Protein AF-A0A359HI24-F1 (afdb_monomer)

Mean predicted aligned error: 18.84 Å

Radius of gyration: 30.51 Å; Cα contacts (8 Å, |Δi|>4): 245; chains: 1; bounding box: 62×34×94 Å

pLDDT: mean 75.09, std 19.1, range [32.0, 97.31]

Solvent-accessible surface area (backbone atoms only — not comparable to full-atom values): 13185 Å² total; per-residue (Å²): 90,88,77,56,40,77,76,45,78,47,56,63,96,86,55,54,66,47,85,46,100,85,54,70,45,73,56,83,79,86,84,68,98,66,88,85,64,77,46,72,49,62,48,66,75,67,54,95,45,30,40,81,45,52,42,70,31,89,50,73,32,70,66,45,81,46,76,43,48,50,44,48,40,46,80,46,44,96,68,45,41,82,70,51,75,47,77,57,97,89,43,54,25,33,35,27,43,28,62,70,46,43,57,73,38,69,53,52,35,44,38,33,50,51,74,46,80,76,66,64,81,50,100,65,86,66,54,59,77,82,58,30,57,56,53,49,51,52,54,50,50,51,50,50,52,48,50,49,53,51,50,55,57,55,68,57,75,78,62,95,74,88,78,96,78,80,97,63,87,78,73,81,46,58,65,59,42,50,52,52,49,52,56,51,52,52,37,44,74,73,62,79,44,56,71,72,61,49,56,54,53,54,51,55,45,50,54,50,35,50,49,51,60,62,68,74,112

Sequence (217 aa):
PAGATNLQRDTGMDFQDFDLPNGFGIQAVYPSPDSYQVMYSFDLPYEKNKVDFDLPIAMDTTAAIVMAPANGVKIKSDQLVDAGMQDIEGISYSIYNGSSLKTGDLLTMAISGQPKASTVTGEGGGLDTSTSLVIGLVFFGVALIGAGLYLWRRNRTDDDELDDEEDTPEADTPEDLMDAIIALDDLYQSGDIPADAYEKRRAELKERLQKVMGAGG

Nearest PDB structures (foldseek):
  6qe7-assembly2_B  TM=4.345E-01  e=2.654E+00  Acetivibrio thermocellus
  6qe7-assembly1_A  TM=4.247E-01  e=5.575E+00  Acetivibrio thermocellus
  2ce6-assembly1_A  TM=1.987E-01  e=5.069E-01  Helix pomatia
  2cgy-assembly1_A  TM=2.036E-01  e=8.474E-01  Helix pomatia
  4q56-assembly1_A  TM=1.727E-01  e=1.264E+00  Cornu aspersum

Secondary structure (DSSP, 8-state):
-TT-EEEEEE--TT-EEEEETTEEEEE--S--SSPP--EEEEE---BTTEEEEEEE--S-EEEEEEEEETTTEEEE-SS-EEEEEEEETTEEEEEEEEEEEPTT-EEEEEEEE-PPP-----SS----HHHHHHHHHHHHHHHHHHHHHHHHHHHTSS-----------PPPPHHHHHHHHHHHHHHHHTTSS-HHHHHHHHHHHHHHHHHHHHHT-

Structure (mmCIF, N/CA/C/O backbone):
data_AF-A0A359HI24-F1
#
_entry.id   AF-A0A359HI24-F1
#
loop_
_atom_site.group_PDB
_atom_site.id
_atom_site.type_symbol
_atom_site.label_atom_id
_atom_site.label_alt_id
_atom_site.label_comp_id
_atom_site.label_asym_id
_atom_site.label_entity_id
_atom_site.label_seq_id
_atom_site.pdbx_PDB_ins_code
_atom_site.Cartn_x
_atom_site.Cartn_y
_atom_site.Cartn_z
_atom_site.occupancy
_atom_site.B_iso_or_equiv
_atom_site.auth_seq_id
_atom_site.auth_comp_id
_atom_site.auth_asym_id
_atom_site.auth_atom_id
_atom_site.pdbx_PDB_model_num
ATOM 1 N N . PRO A 1 1 ? -7.814 -10.030 5.866 1.00 84.38 1 PRO A N 1
ATOM 2 C CA . PRO A 1 1 ? -8.507 -9.920 4.556 1.00 84.38 1 PRO A CA 1
ATOM 3 C C . PRO A 1 1 ? -8.696 -11.304 3.926 1.00 84.38 1 PRO A C 1
ATOM 5 O O . PRO A 1 1 ? -7.881 -12.190 4.178 1.00 84.38 1 PRO A O 1
ATOM 8 N N . ALA A 1 2 ? -9.761 -11.510 3.150 1.00 85.62 2 ALA A N 1
ATOM 9 C CA . ALA A 1 2 ? -10.017 -12.801 2.513 1.00 85.62 2 ALA A CA 1
ATOM 10 C C . ALA A 1 2 ? -8.957 -13.119 1.442 1.00 85.62 2 ALA A C 1
ATOM 12 O O . ALA A 1 2 ? -8.575 -12.250 0.665 1.00 85.62 2 ALA A O 1
ATOM 13 N N . GLY A 1 3 ? -8.478 -14.367 1.411 1.00 86.94 3 GLY A N 1
ATOM 14 C CA . GLY A 1 3 ? -7.523 -14.842 0.403 1.00 86.94 3 GLY A CA 1
ATOM 15 C C . GLY A 1 3 ? -6.082 -14.343 0.556 1.00 86.94 3 GLY A C 1
ATOM 16 O O . GLY A 1 3 ? -5.262 -14.666 -0.294 1.00 86.94 3 GLY A O 1
ATOM 17 N N . ALA A 1 4 ? -5.761 -13.586 1.611 1.00 90.25 4 ALA A N 1
ATOM 18 C CA . ALA A 1 4 ? -4.403 -13.102 1.847 1.00 90.25 4 ALA A CA 1
ATOM 19 C C . ALA A 1 4 ? -3.418 -14.254 2.121 1.00 90.25 4 ALA A C 1
ATOM 21 O O . ALA A 1 4 ? -3.734 -15.188 2.861 1.00 90.25 4 ALA A O 1
ATOM 22 N N . THR A 1 5 ? -2.214 -14.161 1.560 1.00 90.88 5 THR A N 1
ATOM 23 C CA . THR A 1 5 ? -1.128 -15.142 1.726 1.00 90.88 5 THR A CA 1
ATOM 24 C C . THR A 1 5 ? 0.182 -14.458 2.111 1.00 90.88 5 THR A C 1
ATOM 26 O O . THR A 1 5 ? 0.270 -13.235 2.089 1.00 90.88 5 THR A O 1
ATOM 29 N N . ASN A 1 6 ? 1.216 -15.236 2.449 1.00 90.75 6 ASN A N 1
ATOM 30 C CA . ASN A 1 6 ? 2.571 -14.729 2.717 1.00 90.75 6 ASN A CA 1
ATOM 31 C C . ASN A 1 6 ? 2.629 -13.626 3.787 1.00 90.75 6 ASN A C 1
ATOM 33 O O . ASN A 1 6 ? 3.342 -12.640 3.625 1.00 90.75 6 ASN A O 1
ATOM 37 N N . LEU A 1 7 ? 1.877 -13.793 4.881 1.00 89.94 7 LEU A N 1
ATOM 38 C CA . LEU A 1 7 ? 1.914 -12.858 6.002 1.00 89.94 7 LEU A CA 1
ATOM 39 C C . LEU A 1 7 ? 3.329 -12.797 6.595 1.00 89.94 7 LEU A C 1
ATOM 41 O O . LEU A 1 7 ? 3.838 -13.795 7.108 1.00 89.94 7 LEU A O 1
ATOM 45 N N . GLN A 1 8 ? 3.931 -11.615 6.556 1.00 89.50 8 GLN A N 1
ATOM 46 C CA . GLN A 1 8 ? 5.163 -11.276 7.257 1.00 89.50 8 GLN A CA 1
ATOM 47 C C . GLN A 1 8 ? 4.846 -10.214 8.302 1.00 89.50 8 GLN A C 1
ATOM 49 O O . GLN A 1 8 ? 3.964 -9.377 8.107 1.00 89.50 8 GLN A O 1
ATOM 54 N N . ARG A 1 9 ? 5.563 -10.252 9.419 1.00 87.31 9 ARG A N 1
ATOM 55 C CA . ARG A 1 9 ? 5.353 -9.362 10.557 1.00 87.31 9 ARG A CA 1
ATOM 56 C C . ARG A 1 9 ? 6.690 -8.944 11.140 1.00 87.31 9 ARG A C 1
ATOM 58 O O . ARG A 1 9 ? 7.609 -9.755 11.227 1.00 87.31 9 ARG A O 1
ATOM 65 N N . ASP A 1 10 ? 6.749 -7.693 11.550 1.00 86.31 10 ASP A N 1
ATOM 66 C CA . ASP A 1 10 ? 7.805 -7.114 12.360 1.00 86.31 10 ASP A CA 1
ATOM 67 C C . ASP A 1 10 ? 7.125 -6.332 13.485 1.00 86.31 10 ASP A C 1
ATOM 69 O O . ASP A 1 10 ? 6.536 -5.264 13.285 1.00 86.31 10 ASP A O 1
ATOM 73 N N . THR A 1 11 ? 7.111 -6.938 14.667 1.00 72.50 11 THR A N 1
ATOM 74 C CA . THR A 1 11 ? 6.439 -6.407 15.853 1.00 72.50 11 THR A CA 1
ATOM 75 C C . THR A 1 11 ? 7.380 -5.595 16.739 1.00 72.50 11 THR A C 1
ATOM 77 O O . THR A 1 11 ? 6.975 -5.210 17.827 1.00 72.50 11 THR A O 1
ATOM 80 N N . GLY A 1 12 ? 8.619 -5.307 16.324 1.00 69.44 12 GLY A N 1
ATOM 81 C CA . GLY A 1 12 ? 9.616 -4.712 17.218 1.00 69.44 12 GLY A CA 1
ATOM 82 C C . GLY A 1 12 ? 10.004 -5.642 18.381 1.00 69.44 12 GLY A C 1
ATOM 83 O O . GLY A 1 12 ? 9.496 -6.754 18.524 1.00 69.44 12 GLY A O 1
ATOM 84 N N . MET A 1 13 ? 10.955 -5.210 19.214 1.00 61.06 13 MET A N 1
ATOM 85 C CA . MET A 1 13 ? 11.659 -6.105 20.152 1.00 61.06 13 MET A CA 1
ATOM 86 C C . MET A 1 13 ? 10.881 -6.478 21.429 1.00 61.06 13 MET A C 1
ATOM 88 O O . MET A 1 13 ? 11.262 -7.439 22.092 1.00 61.06 13 MET A O 1
ATOM 92 N N . ASP A 1 14 ? 9.797 -5.771 21.764 1.00 68.19 14 ASP A N 1
ATOM 93 C CA . ASP A 1 14 ? 9.166 -5.860 23.094 1.00 68.19 14 ASP A CA 1
ATOM 94 C C . ASP A 1 14 ? 7.789 -6.543 23.115 1.00 68.19 14 ASP A C 1
ATOM 96 O O . ASP A 1 14 ? 7.139 -6.611 24.162 1.00 68.19 14 ASP A O 1
ATOM 100 N N . PHE A 1 15 ? 7.325 -7.068 21.980 1.00 72.50 15 PHE A N 1
ATOM 101 C CA . PHE A 1 15 ? 6.016 -7.705 21.894 1.00 72.50 15 PHE A CA 1
ATOM 102 C C . PHE A 1 15 ? 6.099 -9.218 21.826 1.00 72.50 15 PHE A C 1
ATOM 104 O O . PHE A 1 15 ? 6.809 -9.789 21.004 1.00 72.50 15 PHE A O 1
ATOM 111 N N . GLN A 1 16 ? 5.286 -9.865 22.659 1.00 79.31 16 GLN A N 1
ATOM 112 C CA . GLN A 1 16 ? 4.946 -11.260 22.455 1.00 79.31 16 GLN A CA 1
ATOM 113 C C . GLN A 1 16 ? 3.757 -11.329 21.500 1.00 79.31 16 GLN A C 1
ATOM 115 O O . GLN A 1 16 ? 2.674 -10.819 21.798 1.00 79.31 16 GLN A O 1
ATOM 120 N N . ASP A 1 17 ? 3.958 -11.952 20.351 1.00 85.62 17 ASP A N 1
ATOM 121 C CA . ASP A 1 17 ? 2.926 -12.187 19.360 1.00 85.62 17 ASP A CA 1
ATOM 122 C C . ASP A 1 17 ? 2.633 -13.686 19.213 1.00 85.62 17 ASP A C 1
ATOM 124 O O . ASP A 1 17 ? 3.362 -14.555 19.700 1.00 85.62 17 ASP A O 1
ATOM 128 N N . PHE A 1 18 ? 1.493 -14.004 18.613 1.00 88.44 18 PHE A N 1
ATOM 129 C CA . PHE A 1 18 ? 1.055 -15.381 18.423 1.00 88.44 18 PHE A CA 1
ATOM 130 C C . PHE A 1 18 ? 0.199 -15.516 17.170 1.00 88.44 18 PHE A C 1
ATOM 132 O O . PHE A 1 18 ? -0.476 -14.576 16.747 1.00 88.44 18 PHE A O 1
ATOM 139 N N . ASP A 1 19 ? 0.222 -16.703 16.573 1.00 90.19 19 ASP A N 1
ATOM 140 C CA . ASP A 1 19 ? -0.526 -16.989 15.353 1.00 90.19 19 ASP A CA 1
ATOM 141 C C . ASP A 1 19 ? -2.015 -17.200 15.641 1.00 90.19 19 ASP A C 1
ATOM 143 O O . ASP A 1 19 ? -2.404 -17.871 16.601 1.00 90.19 19 ASP A O 1
ATOM 147 N N . LEU A 1 20 ? -2.858 -16.651 14.769 1.00 89.00 20 LEU A N 1
ATOM 148 C CA . LEU A 1 20 ? -4.286 -16.940 14.699 1.00 89.00 20 LEU A CA 1
ATOM 149 C C . LEU A 1 20 ? -4.618 -17.561 13.337 1.00 89.00 20 LEU A C 1
ATOM 151 O O . LEU A 1 20 ? -3.906 -17.330 12.363 1.00 89.00 20 LEU A O 1
ATOM 155 N N . PRO A 1 21 ? -5.754 -18.274 13.210 1.00 85.31 21 PRO A N 1
ATOM 156 C CA . PRO A 1 21 ? -6.165 -18.865 11.935 1.00 85.31 21 PRO A CA 1
ATOM 157 C C . PRO A 1 21 ? -6.204 -17.885 10.752 1.00 85.31 21 PRO A C 1
ATOM 159 O O . PRO A 1 21 ? -5.961 -18.291 9.623 1.00 85.31 21 PRO A O 1
ATOM 162 N N . ASN A 1 22 ? -6.492 -16.603 11.010 1.00 83.31 22 ASN A N 1
ATOM 163 C CA . ASN A 1 22 ? -6.659 -15.569 9.985 1.00 83.31 22 ASN A CA 1
ATOM 164 C C . ASN A 1 22 ? -5.754 -14.343 10.216 1.00 83.31 22 ASN A C 1
ATOM 166 O O . ASN A 1 22 ? -6.120 -13.231 9.831 1.00 83.31 22 ASN A O 1
ATOM 170 N N . GLY A 1 23 ? -4.611 -14.513 10.888 1.00 87.31 23 GLY A N 1
ATOM 171 C CA . GLY A 1 23 ? -3.690 -13.412 11.165 1.00 87.31 23 GL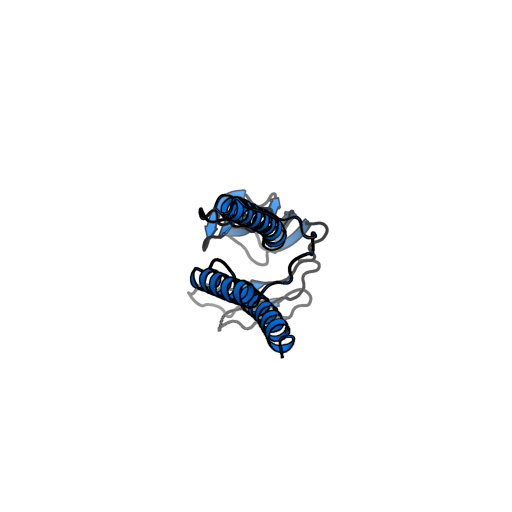Y A CA 1
ATOM 172 C C . GLY A 1 23 ? -2.799 -13.682 12.367 1.00 87.31 23 GLY A C 1
ATOM 173 O O . GLY A 1 23 ? -2.381 -14.809 12.608 1.00 87.31 23 GLY A O 1
ATOM 174 N N . PHE A 1 24 ? -2.532 -12.639 13.140 1.00 89.81 24 PHE A N 1
ATOM 175 C CA . PHE A 1 24 ? -1.721 -12.717 14.344 1.00 89.81 24 PHE A CA 1
ATOM 176 C C . PHE A 1 24 ? -2.308 -11.824 15.432 1.00 89.81 24 PHE A C 1
ATOM 178 O O . PHE A 1 24 ? -3.089 -10.908 15.164 1.00 89.81 24 PHE A O 1
ATOM 185 N N . GLY A 1 25 ? -1.978 -12.154 16.669 1.00 87.62 25 GLY A N 1
ATOM 186 C CA . GLY A 1 25 ? -2.384 -11.437 17.859 1.00 87.62 25 GLY A CA 1
ATOM 187 C C . GLY A 1 25 ? -1.145 -10.904 18.541 1.00 87.62 25 GLY A C 1
ATOM 188 O O . GLY A 1 25 ? -0.094 -11.539 18.511 1.00 87.62 25 GLY A O 1
ATOM 189 N N . ILE A 1 26 ? -1.277 -9.738 19.155 1.00 82.69 26 ILE A N 1
ATOM 190 C CA . ILE A 1 26 ? -0.209 -9.133 19.938 1.00 82.69 26 ILE A CA 1
ATOM 191 C C . ILE A 1 26 ? -0.680 -9.105 21.377 1.00 82.69 26 ILE A C 1
ATOM 193 O O . ILE A 1 26 ? -1.734 -8.543 21.691 1.00 82.69 26 ILE A O 1
ATOM 197 N N . GLN A 1 27 ? 0.093 -9.723 22.257 1.00 77.69 27 GLN A N 1
ATOM 198 C CA . GLN A 1 27 ? -0.145 -9.620 23.679 1.00 77.69 27 GLN A CA 1
ATOM 199 C C . GLN A 1 27 ? 0.377 -8.265 24.157 1.00 77.69 27 GLN A C 1
ATOM 201 O O . GLN A 1 27 ? 1.580 -8.030 24.240 1.00 77.69 27 GLN A O 1
ATOM 206 N N . ALA A 1 28 ? -0.544 -7.358 24.471 1.00 67.31 28 ALA A N 1
ATOM 207 C CA . ALA A 1 28 ? -0.190 -6.072 25.046 1.00 67.31 28 ALA A CA 1
ATOM 208 C C . ALA A 1 28 ? 0.322 -6.262 26.485 1.00 67.31 28 ALA A C 1
ATOM 210 O O . ALA A 1 28 ? -0.430 -6.682 27.369 1.00 67.31 28 ALA A O 1
ATOM 211 N N . VAL A 1 29 ? 1.587 -5.921 26.733 1.00 61.09 29 VAL A N 1
ATOM 212 C CA . VAL A 1 29 ? 2.120 -5.754 28.091 1.00 61.09 29 VAL A CA 1
ATOM 213 C C . VAL A 1 29 ? 1.990 -4.268 28.467 1.00 61.09 29 VAL A C 1
ATOM 215 O O . VAL A 1 29 ? 2.677 -3.412 27.924 1.00 61.09 29 VAL A O 1
ATOM 218 N N . TYR A 1 30 ? 1.045 -3.952 29.356 1.00 60.94 30 TYR A N 1
ATOM 219 C CA . TYR A 1 30 ? 0.764 -2.608 29.904 1.00 60.94 30 TYR A CA 1
ATOM 220 C C . TYR A 1 30 ? 1.842 -2.149 30.919 1.00 60.94 30 TYR A C 1
ATOM 222 O O . TYR A 1 30 ? 2.286 -2.998 31.694 1.00 60.94 30 TYR A O 1
ATOM 230 N N . PRO A 1 31 ? 2.112 -0.837 31.133 1.00 61.12 31 PRO A N 1
ATOM 231 C CA . PRO A 1 31 ? 2.142 0.313 30.222 1.00 61.12 31 PRO A CA 1
ATOM 232 C C . PRO A 1 31 ? 3.585 0.835 29.999 1.00 61.12 31 PRO A C 1
ATOM 234 O O . PRO A 1 31 ? 4.304 1.106 30.962 1.00 61.12 31 PRO A O 1
ATOM 237 N N . SER A 1 32 ? 3.980 1.063 28.743 1.00 58.56 32 SER A N 1
ATOM 238 C CA . SER A 1 32 ? 5.107 1.946 28.399 1.00 58.56 32 SER A CA 1
ATOM 239 C C . SER A 1 32 ? 4.573 3.345 28.058 1.00 58.56 32 SER A C 1
ATOM 241 O O . SER A 1 32 ? 3.484 3.444 27.486 1.00 58.56 32 SER A O 1
ATOM 243 N N . PRO A 1 33 ? 5.283 4.436 28.397 1.00 63.84 33 PRO A N 1
ATOM 244 C CA . PRO A 1 33 ? 4.979 5.765 27.863 1.00 63.84 33 PRO A CA 1
ATOM 245 C C . PRO A 1 33 ? 5.241 5.881 26.350 1.00 63.84 33 PRO A C 1
ATOM 247 O O . PRO A 1 33 ? 4.802 6.855 25.739 1.00 63.84 33 PRO A O 1
ATOM 250 N N . ASP A 1 34 ? 5.946 4.915 25.757 1.00 68.94 34 ASP A N 1
ATOM 251 C CA . ASP A 1 34 ? 6.368 4.957 24.362 1.00 68.94 34 ASP A CA 1
ATOM 252 C C . ASP A 1 34 ? 5.284 4.448 23.405 1.00 68.94 34 ASP A C 1
ATOM 254 O O . ASP A 1 34 ? 4.512 3.535 23.708 1.00 68.94 34 ASP A O 1
ATOM 258 N N . SER A 1 35 ? 5.236 5.044 22.212 1.00 73.25 35 SER A N 1
ATOM 259 C CA . SER A 1 35 ? 4.377 4.577 21.129 1.00 73.25 35 SER A CA 1
ATOM 260 C C . SER A 1 35 ? 4.862 3.235 20.600 1.00 73.25 35 SER A C 1
ATOM 262 O O . SER A 1 35 ? 6.045 3.057 20.319 1.00 73.25 35 SER A O 1
ATOM 264 N N . TYR A 1 36 ? 3.926 2.327 20.374 1.00 75.31 36 TYR A N 1
ATOM 265 C CA . TYR A 1 36 ? 4.208 1.024 19.801 1.00 75.31 36 TYR A CA 1
ATOM 266 C C . TYR A 1 36 ? 4.027 1.037 18.283 1.00 75.31 36 TYR A C 1
ATOM 268 O O . TYR A 1 36 ? 3.097 1.665 17.774 1.00 75.31 36 TYR A O 1
ATOM 276 N N . GLN A 1 37 ? 4.886 0.314 17.567 1.00 81.12 37 GLN A N 1
ATOM 277 C CA . GLN A 1 37 ? 4.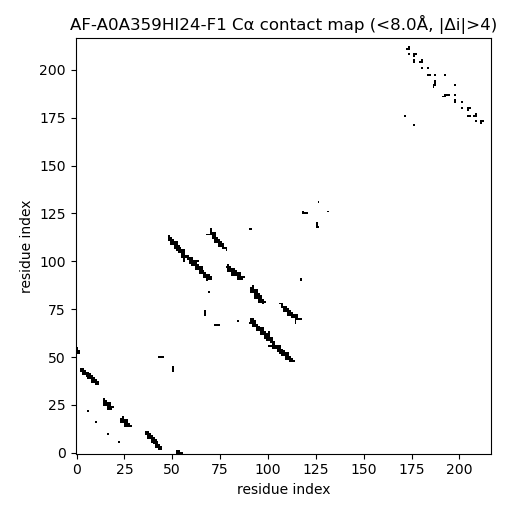806 0.154 16.119 1.00 81.12 37 GLN A CA 1
ATOM 278 C C . GLN A 1 37 ? 4.703 -1.326 15.766 1.00 81.12 37 GLN A C 1
ATOM 280 O O . GLN A 1 37 ? 5.435 -2.157 16.292 1.00 81.12 37 GLN A O 1
ATOM 285 N N . VAL A 1 38 ? 3.787 -1.633 14.854 1.00 84.44 38 VAL A N 1
ATOM 286 C CA . VAL A 1 38 ? 3.573 -2.975 14.322 1.00 84.44 38 VAL A CA 1
ATOM 287 C C . VAL A 1 38 ? 3.572 -2.855 12.814 1.00 84.44 38 VAL A C 1
ATOM 289 O O . VAL A 1 38 ? 2.761 -2.118 12.250 1.00 84.44 38 VAL A O 1
ATOM 292 N N . MET A 1 39 ? 4.469 -3.578 12.161 1.00 89.31 39 MET A N 1
ATOM 293 C CA . MET A 1 39 ? 4.539 -3.648 10.710 1.00 89.31 39 MET A CA 1
ATOM 294 C C . MET A 1 39 ? 4.182 -5.053 10.253 1.00 89.31 39 MET A C 1
ATOM 296 O O . MET A 1 39 ? 4.593 -6.046 10.846 1.00 89.31 39 MET A O 1
ATOM 300 N N . TYR A 1 40 ? 3.392 -5.142 9.191 1.00 91.06 40 TYR A N 1
ATOM 301 C CA . TYR A 1 40 ? 3.067 -6.412 8.564 1.00 91.06 40 TYR A CA 1
ATOM 302 C C . TYR A 1 40 ? 2.817 -6.217 7.073 1.00 91.06 40 TYR A C 1
ATOM 304 O O . TYR A 1 40 ? 2.411 -5.142 6.629 1.00 91.06 40 TYR A O 1
ATOM 312 N N . SER A 1 41 ? 3.065 -7.268 6.305 1.00 92.88 41 SER A N 1
ATOM 313 C CA . SER A 1 41 ? 2.832 -7.319 4.866 1.00 92.88 41 SER A CA 1
ATOM 314 C C . SER A 1 41 ? 2.234 -8.668 4.487 1.00 92.88 41 SER A C 1
ATOM 316 O O . SER A 1 41 ? 2.366 -9.650 5.214 1.00 92.88 41 SER A O 1
ATOM 318 N N . PHE A 1 42 ? 1.503 -8.703 3.382 1.00 93.44 42 PHE A N 1
ATOM 319 C CA . PHE A 1 42 ? 0.867 -9.904 2.853 1.00 93.44 42 PHE A CA 1
ATOM 320 C C . PHE A 1 42 ? 0.551 -9.685 1.376 1.00 93.44 42 PHE A C 1
ATOM 322 O O . PHE A 1 42 ? 0.397 -8.548 0.924 1.00 93.44 42 PHE A O 1
ATOM 329 N N . ASP A 1 43 ? 0.390 -10.783 0.651 1.00 92.25 43 ASP A N 1
ATOM 330 C CA . ASP A 1 43 ? -0.036 -10.774 -0.741 1.00 92.25 43 ASP A CA 1
ATOM 331 C C . ASP A 1 43 ? -1.548 -10.963 -0.830 1.00 92.25 43 ASP A C 1
ATOM 333 O O . ASP A 1 43 ? -2.141 -11.736 -0.073 1.00 92.25 43 ASP A O 1
ATOM 337 N N . LEU A 1 44 ? -2.177 -10.271 -1.779 1.00 91.06 44 LEU A N 1
ATOM 338 C CA . LEU A 1 44 ? -3.595 -10.422 -2.093 1.00 91.06 44 LEU A CA 1
ATOM 339 C C . LEU A 1 44 ? -3.781 -11.003 -3.498 1.00 91.06 44 LEU A C 1
ATOM 341 O O . LEU A 1 44 ? -3.037 -10.636 -4.413 1.00 91.06 44 LEU A O 1
ATOM 345 N N . PRO A 1 45 ? -4.805 -11.848 -3.710 1.00 90.31 45 PRO A N 1
ATOM 346 C CA . PRO A 1 45 ? -5.133 -12.365 -5.029 1.00 90.31 45 PRO A CA 1
ATOM 347 C C . PRO A 1 45 ? -5.692 -11.233 -5.899 1.00 90.31 45 PRO A C 1
ATOM 349 O O . PRO A 1 45 ? -6.846 -10.828 -5.771 1.00 90.31 45 PRO A O 1
ATOM 352 N N . TYR A 1 46 ? -4.846 -10.701 -6.778 1.00 89.88 46 TYR A N 1
ATOM 353 C CA . TYR A 1 46 ? -5.182 -9.571 -7.636 1.00 89.88 46 TYR A CA 1
ATOM 354 C C . TYR A 1 46 ? -5.657 -10.047 -9.014 1.00 89.88 46 TYR A C 1
ATOM 356 O O . TYR A 1 46 ? -4.867 -10.251 -9.939 1.00 89.88 46 TYR A O 1
ATOM 364 N N . GLU A 1 47 ? -6.965 -10.251 -9.160 1.00 89.31 47 GLU A N 1
ATOM 365 C CA . GLU A 1 47 ? -7.556 -10.815 -10.374 1.00 89.31 47 GLU A CA 1
ATOM 366 C C . GLU A 1 47 ? -8.078 -9.735 -11.322 1.00 89.31 47 GLU A C 1
ATOM 368 O O . GLU A 1 47 ? -8.779 -8.806 -10.928 1.00 89.31 47 GLU A O 1
ATOM 373 N N . LYS A 1 48 ? -7.790 -9.874 -12.624 1.00 89.00 48 LYS A N 1
ATOM 374 C CA . LYS A 1 48 ? -8.297 -8.957 -13.669 1.00 89.00 48 LYS A CA 1
ATOM 375 C C . LYS A 1 48 ? -8.024 -7.480 -13.346 1.00 89.00 48 LYS A C 1
ATOM 377 O O . LYS A 1 48 ? -8.832 -6.605 -13.667 1.00 89.00 48 LYS A O 1
ATOM 382 N N . ASN A 1 49 ? -6.874 -7.216 -12.731 1.00 91.00 49 ASN A N 1
ATOM 383 C CA . ASN A 1 49 ? -6.422 -5.893 -12.309 1.00 91.00 49 ASN A CA 1
ATOM 384 C C . ASN A 1 49 ? -7.331 -5.228 -11.271 1.00 91.00 49 ASN A C 1
ATOM 386 O O . ASN A 1 49 ? -7.541 -4.012 -11.339 1.00 91.00 49 ASN A O 1
ATOM 390 N N . LYS A 1 50 ? -7.931 -6.019 -10.375 1.00 94.12 50 LYS A N 1
ATOM 391 C CA . LYS A 1 50 ? -8.802 -5.545 -9.301 1.00 94.12 50 LYS A CA 1
ATOM 392 C C . LYS A 1 50 ? -8.689 -6.438 -8.070 1.00 94.12 50 LYS A C 1
ATOM 394 O O . LYS A 1 50 ? -8.439 -7.635 -8.185 1.00 94.12 50 LYS A O 1
ATOM 399 N N . VAL A 1 51 ? -8.946 -5.857 -6.906 1.00 94.75 51 VAL A N 1
ATOM 400 C CA . VAL A 1 51 ? -9.239 -6.597 -5.678 1.00 94.75 51 VAL A CA 1
ATOM 401 C C . VAL A 1 51 ? -10.158 -5.760 -4.800 1.00 94.75 51 VAL A C 1
ATOM 403 O O . VAL A 1 51 ? -9.975 -4.546 -4.684 1.00 94.75 51 VAL A O 1
ATOM 406 N N . ASP A 1 52 ? -11.140 -6.416 -4.193 1.00 94.12 52 ASP A N 1
ATOM 407 C CA . ASP A 1 52 ? -11.919 -5.837 -3.107 1.00 94.12 52 ASP A CA 1
ATOM 408 C C . ASP A 1 52 ? -11.234 -6.203 -1.791 1.00 94.12 52 ASP A C 1
ATOM 410 O O . ASP A 1 52 ? -10.945 -7.370 -1.512 1.00 94.12 52 ASP A O 1
ATOM 414 N N . PHE A 1 53 ? -10.907 -5.183 -1.013 1.00 93.62 53 PHE A N 1
ATOM 415 C CA . PHE A 1 53 ? -10.164 -5.306 0.223 1.00 93.62 53 PHE A CA 1
ATOM 416 C C . PHE A 1 53 ? -11.025 -4.879 1.400 1.00 93.62 53 PHE A C 1
ATOM 418 O O . PHE A 1 53 ? -11.416 -3.718 1.501 1.00 93.62 53 PHE A O 1
ATOM 425 N N . ASP A 1 54 ? -11.231 -5.820 2.313 1.00 94.00 54 ASP A N 1
ATOM 426 C CA . ASP A 1 54 ? -11.943 -5.608 3.563 1.00 94.00 54 ASP A CA 1
ATOM 427 C C . ASP A 1 54 ? -11.005 -5.868 4.746 1.00 94.00 54 ASP A C 1
ATOM 429 O O . ASP A 1 54 ? -10.488 -6.983 4.930 1.00 94.00 54 ASP A O 1
ATOM 433 N N . LEU A 1 55 ? -10.787 -4.827 5.552 1.00 91.94 55 LEU A N 1
ATOM 434 C CA . LEU A 1 55 ? -9.954 -4.875 6.749 1.00 91.94 55 LEU A CA 1
ATOM 435 C C . LEU A 1 55 ? -10.777 -4.531 7.994 1.00 91.94 55 LEU A C 1
ATOM 437 O O . LEU A 1 55 ? -11.170 -3.375 8.160 1.00 91.94 55 LEU A O 1
ATOM 441 N N . PRO A 1 56 ? -11.032 -5.504 8.885 1.00 91.56 56 PRO A N 1
ATOM 442 C CA . PRO A 1 56 ? -11.665 -5.221 10.162 1.00 91.56 56 PRO A CA 1
ATOM 443 C C . PRO A 1 56 ? -10.699 -4.441 11.057 1.00 91.56 56 PRO A C 1
ATOM 445 O O . PRO A 1 56 ? -9.555 -4.848 11.272 1.00 91.56 56 PRO A O 1
ATOM 448 N N . ILE A 1 57 ? -11.169 -3.324 11.593 1.00 92.50 57 ILE A N 1
ATOM 449 C CA . ILE A 1 57 ? -10.404 -2.451 12.473 1.00 92.50 57 ILE A CA 1
ATOM 450 C C . ILE A 1 57 ? -10.339 -3.085 13.865 1.00 92.50 57 ILE A C 1
ATOM 452 O O . ILE A 1 57 ? -11.346 -3.226 14.558 1.00 92.50 57 ILE A O 1
ATOM 456 N N . ALA A 1 58 ? -9.138 -3.500 14.272 1.00 86.81 58 ALA A N 1
ATOM 457 C CA . ALA A 1 58 ? -8.917 -4.235 15.520 1.00 86.81 58 ALA A CA 1
ATOM 458 C C . ALA A 1 58 ? -8.885 -3.341 16.774 1.00 86.81 58 ALA A C 1
ATOM 460 O O . ALA A 1 58 ? -8.969 -3.848 17.891 1.00 86.81 58 ALA A O 1
ATOM 461 N N . MET A 1 59 ? -8.746 -2.025 16.596 1.00 87.69 59 MET A N 1
ATOM 462 C CA . MET A 1 59 ? -8.681 -1.042 17.676 1.00 87.69 59 MET A CA 1
ATOM 463 C C . MET A 1 59 ? -9.104 0.344 17.195 1.00 87.69 59 MET A C 1
ATOM 465 O O . MET A 1 59 ? -8.952 0.671 16.018 1.00 87.69 59 MET A O 1
ATOM 469 N N . ASP A 1 60 ? -9.596 1.170 18.117 1.00 91.44 60 ASP A N 1
ATOM 470 C CA . ASP A 1 60 ? -9.989 2.549 17.837 1.00 91.44 60 ASP A CA 1
ATOM 471 C C . ASP A 1 60 ? -8.837 3.312 17.168 1.00 91.44 60 ASP A C 1
ATOM 473 O O . ASP A 1 60 ? -7.768 3.514 17.743 1.00 91.44 60 ASP A O 1
ATOM 477 N N . THR A 1 61 ? -9.073 3.723 15.926 1.00 93.44 61 THR A N 1
ATOM 478 C CA . THR A 1 61 ? -8.074 4.300 15.032 1.00 93.44 61 THR A CA 1
ATOM 479 C C . THR A 1 61 ? -8.440 5.752 14.754 1.00 93.44 61 THR A C 1
ATOM 481 O O . THR A 1 61 ? -9.383 6.061 14.022 1.00 93.44 61 THR A O 1
ATOM 484 N N . THR A 1 62 ? -7.682 6.673 15.347 1.00 94.50 62 THR A N 1
ATOM 485 C CA . THR A 1 62 ? -7.910 8.118 15.190 1.00 94.50 62 THR A CA 1
ATOM 486 C C . THR A 1 62 ? -7.661 8.581 13.755 1.00 94.50 62 THR A C 1
ATOM 488 O O . THR A 1 62 ? -8.422 9.395 13.230 1.00 94.50 62 THR A O 1
ATOM 491 N N . ALA A 1 63 ? -6.621 8.041 13.117 1.00 94.81 63 ALA A N 1
ATOM 492 C CA . ALA A 1 63 ? -6.228 8.359 11.753 1.00 94.81 63 ALA A CA 1
ATOM 493 C C . ALA A 1 63 ? -5.745 7.095 11.036 1.00 94.81 63 ALA A C 1
ATOM 495 O O . ALA A 1 63 ? -4.991 6.307 11.606 1.00 94.81 63 ALA A O 1
ATOM 496 N N . ALA A 1 64 ? -6.163 6.934 9.786 1.00 95.00 64 ALA A N 1
ATOM 497 C CA . ALA A 1 64 ? -5.689 5.902 8.879 1.00 95.00 64 ALA A CA 1
ATOM 498 C C . ALA A 1 64 ? -5.168 6.575 7.609 1.00 95.00 64 ALA A C 1
ATOM 500 O O . ALA A 1 64 ? -5.826 7.459 7.064 1.00 95.00 64 ALA A O 1
ATOM 501 N N . ILE A 1 65 ? -3.997 6.155 7.141 1.00 95.88 65 ILE A N 1
ATOM 502 C CA . ILE A 1 65 ? -3.409 6.642 5.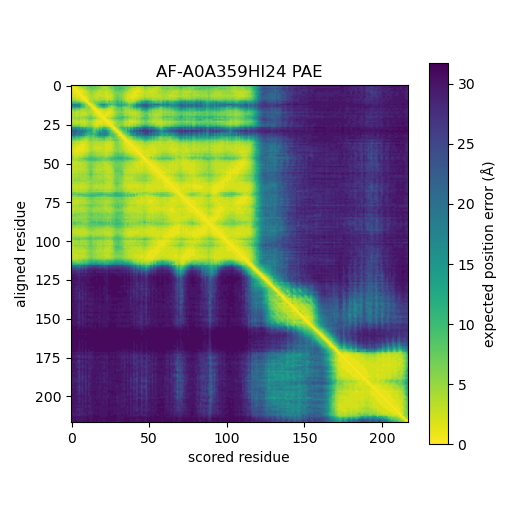894 1.00 95.88 65 ILE A CA 1
ATOM 503 C C . ILE A 1 65 ? -3.256 5.444 4.973 1.00 95.88 65 ILE A C 1
ATOM 505 O O . ILE A 1 65 ? -2.631 4.448 5.335 1.00 95.88 65 ILE A O 1
ATOM 509 N N . VAL A 1 66 ? -3.832 5.549 3.784 1.00 95.75 66 VAL A N 1
ATOM 510 C CA . VAL A 1 66 ? -3.690 4.559 2.722 1.00 95.75 66 VAL A CA 1
ATOM 511 C C . VAL A 1 66 ? -2.934 5.201 1.574 1.00 95.75 66 VAL A C 1
ATOM 513 O O . VAL A 1 66 ? -3.248 6.312 1.152 1.00 95.75 66 VAL A O 1
ATOM 516 N N . MET A 1 67 ? -1.935 4.490 1.065 1.00 95.12 67 MET A N 1
ATOM 517 C CA . MET A 1 67 ? -1.081 4.958 -0.018 1.00 95.12 67 MET A CA 1
ATOM 518 C C . MET A 1 67 ? -1.120 3.950 -1.158 1.00 95.12 67 MET A C 1
ATOM 520 O O . MET A 1 67 ? -1.038 2.743 -0.933 1.00 95.12 67 MET A O 1
ATOM 524 N N . ALA A 1 68 ? -1.227 4.445 -2.384 1.00 93.81 68 ALA A N 1
ATOM 525 C CA . ALA A 1 68 ? -1.085 3.636 -3.587 1.00 93.81 68 ALA A CA 1
ATOM 526 C C . ALA A 1 68 ? -0.251 4.380 -4.629 1.00 93.81 68 ALA A C 1
ATOM 528 O O . ALA A 1 68 ? -0.305 5.609 -4.665 1.00 93.81 68 ALA A O 1
ATOM 529 N N . PRO A 1 69 ? 0.504 3.678 -5.491 1.00 92.06 69 PRO A N 1
ATOM 530 C CA . PRO A 1 69 ? 1.222 4.314 -6.590 1.00 92.06 69 PRO A CA 1
ATOM 531 C C . PRO A 1 69 ? 0.284 5.209 -7.406 1.00 92.06 69 PRO A C 1
ATOM 533 O O . PRO A 1 69 ? -0.752 4.745 -7.888 1.00 92.06 69 PRO A O 1
ATOM 536 N N . ALA A 1 70 ? 0.639 6.486 -7.566 1.00 89.19 70 ALA A N 1
ATOM 537 C CA . ALA A 1 70 ? -0.232 7.474 -8.207 1.00 89.19 70 ALA A CA 1
ATOM 538 C C . ALA A 1 70 ? -0.525 7.131 -9.676 1.00 89.19 70 ALA A C 1
ATOM 540 O O . ALA A 1 70 ? -1.589 7.444 -10.215 1.00 89.19 70 ALA A O 1
ATOM 541 N N . ASN A 1 71 ? 0.414 6.440 -10.322 1.00 86.81 71 ASN A N 1
ATOM 542 C CA . ASN A 1 71 ? 0.304 6.039 -11.711 1.00 86.81 71 ASN A CA 1
ATOM 543 C C . ASN A 1 71 ? -0.255 4.623 -11.834 1.00 86.81 71 ASN A C 1
ATOM 545 O O . ASN A 1 71 ? 0.413 3.624 -11.577 1.00 86.81 71 ASN A O 1
ATOM 549 N N . GLY A 1 72 ? -1.491 4.542 -12.318 1.00 85.75 72 GLY A N 1
ATOM 550 C CA . GLY A 1 72 ? -2.093 3.293 -12.775 1.00 85.75 72 GLY A CA 1
ATOM 551 C C . GLY A 1 72 ? -2.839 2.489 -11.713 1.00 85.75 72 GLY A C 1
ATOM 552 O O . GLY A 1 72 ? -3.609 1.618 -12.112 1.00 85.75 72 GLY A O 1
ATOM 553 N N . VAL A 1 73 ? -2.720 2.811 -10.420 1.00 93.06 73 VAL A N 1
ATOM 554 C CA . VAL A 1 73 ? -3.565 2.249 -9.350 1.00 93.06 73 VAL A CA 1
ATOM 555 C C . VAL A 1 73 ? -4.624 3.270 -8.933 1.00 93.06 73 VAL A C 1
ATOM 557 O O . VAL A 1 73 ? -4.361 4.466 -8.867 1.00 93.06 73 VAL A O 1
ATOM 560 N N . LYS A 1 74 ? -5.849 2.808 -8.681 1.00 93.44 74 LYS A N 1
ATOM 561 C CA . LYS A 1 74 ? -6.961 3.626 -8.182 1.00 93.44 74 LYS A CA 1
ATOM 562 C C . LYS A 1 74 ? -7.614 2.946 -6.992 1.00 93.44 74 LYS A C 1
ATOM 564 O O . LYS A 1 74 ? -7.955 1.765 -7.085 1.00 93.44 74 LYS A O 1
ATOM 569 N N . ILE A 1 75 ? -7.855 3.720 -5.940 1.00 95.94 75 ILE A N 1
ATOM 570 C CA . ILE A 1 75 ? -8.592 3.296 -4.749 1.00 95.94 75 ILE A CA 1
ATOM 571 C C . ILE A 1 75 ? -9.953 3.988 -4.736 1.00 95.94 75 ILE A C 1
ATOM 573 O O . ILE A 1 75 ? -10.060 5.185 -5.006 1.00 95.94 75 ILE A O 1
ATOM 577 N N . LYS A 1 76 ? -11.004 3.230 -4.425 1.00 96.25 76 LYS A N 1
ATOM 578 C CA . LYS A 1 76 ? -12.326 3.764 -4.087 1.00 96.25 76 LYS A CA 1
ATOM 579 C C . LYS A 1 76 ? -12.740 3.264 -2.714 1.00 96.25 76 LYS A C 1
ATOM 581 O O . LYS A 1 76 ? -12.668 2.067 -2.456 1.00 96.25 76 LYS A O 1
ATOM 586 N N . SER A 1 77 ? -13.199 4.174 -1.868 1.00 97.00 77 SER A N 1
ATOM 587 C CA . SER A 1 77 ? -13.752 3.868 -0.553 1.00 97.00 77 SER A CA 1
ATOM 588 C C . SER A 1 77 ? -14.670 5.003 -0.118 1.00 97.00 77 SER A C 1
ATOM 590 O O . SER A 1 77 ? -14.364 6.163 -0.379 1.00 97.00 77 SER A O 1
ATOM 592 N N . ASP A 1 78 ? -15.759 4.672 0.571 1.00 95.69 78 ASP A N 1
ATOM 593 C CA . ASP A 1 78 ? -16.645 5.666 1.194 1.00 95.69 78 ASP A CA 1
ATOM 594 C C . ASP A 1 78 ? -16.089 6.175 2.537 1.00 95.69 78 ASP A C 1
ATOM 596 O O . ASP A 1 78 ? -16.576 7.159 3.088 1.00 95.69 78 ASP A O 1
ATOM 600 N N . GLN A 1 79 ? -15.066 5.499 3.071 1.00 96.12 79 GLN A N 1
ATOM 601 C CA . GLN A 1 79 ? -14.459 5.777 4.377 1.00 96.12 79 GLN A CA 1
ATOM 602 C C . GLN A 1 79 ? -13.146 6.563 4.269 1.00 96.12 79 GLN A C 1
ATOM 604 O O . GLN A 1 79 ? -12.569 6.942 5.289 1.00 96.12 79 GLN A O 1
ATOM 609 N N . LEU A 1 80 ? -12.660 6.792 3.047 1.00 96.88 80 LEU A N 1
ATOM 610 C CA . LEU A 1 80 ? -11.398 7.471 2.788 1.00 96.88 80 LEU A CA 1
ATOM 611 C C . LEU A 1 80 ? -11.616 8.710 1.928 1.00 96.88 80 LEU A C 1
ATOM 613 O O . LEU A 1 80 ? -12.380 8.698 0.965 1.00 96.88 80 LEU A O 1
ATOM 617 N N . VAL A 1 81 ? -10.885 9.767 2.256 1.00 97.25 81 VAL A N 1
ATOM 618 C CA . VAL A 1 81 ? -10.880 11.024 1.512 1.00 97.25 81 VAL A CA 1
ATOM 619 C C . VAL A 1 81 ? -9.558 11.148 0.766 1.00 97.25 81 VAL A C 1
ATOM 621 O O . VAL A 1 81 ? -8.496 10.988 1.364 1.00 97.25 81 VAL A O 1
ATOM 624 N N . ASP A 1 82 ? -9.625 11.437 -0.534 1.00 95.75 82 ASP A N 1
ATOM 625 C CA . ASP A 1 82 ? -8.448 11.724 -1.358 1.00 95.75 82 ASP A CA 1
ATOM 626 C C . ASP A 1 82 ? -7.727 12.973 -0.827 1.00 95.75 82 ASP A C 1
ATOM 628 O O . ASP A 1 82 ? -8.319 14.052 -0.715 1.00 95.75 82 ASP A O 1
ATOM 632 N N . ALA A 1 83 ? -6.462 12.801 -0.455 1.00 95.25 83 ALA A N 1
ATOM 633 C CA . ALA A 1 83 ? -5.592 13.832 0.098 1.00 95.25 83 ALA A CA 1
ATOM 634 C C . ALA A 1 83 ? -4.556 14.336 -0.923 1.00 95.25 83 ALA A C 1
ATOM 636 O O . ALA A 1 83 ? -3.694 15.146 -0.576 1.00 95.25 83 ALA A O 1
ATOM 637 N N . GLY A 1 84 ? -4.652 13.897 -2.180 1.00 93.44 84 GLY A N 1
ATOM 638 C CA . GLY A 1 84 ? -3.760 14.272 -3.266 1.00 93.44 84 GLY A CA 1
ATOM 639 C C . GLY A 1 84 ? -2.545 13.359 -3.402 1.00 93.44 84 GLY A C 1
ATOM 640 O O . GLY A 1 84 ? -2.494 12.248 -2.876 1.00 93.44 84 GLY A O 1
ATOM 641 N N . MET A 1 85 ? -1.561 13.832 -4.167 1.00 94.00 85 MET A N 1
ATOM 642 C CA . MET A 1 85 ? -0.341 13.084 -4.466 1.00 94.00 85 MET A CA 1
ATOM 643 C C . MET A 1 85 ? 0.839 13.594 -3.642 1.00 94.00 85 MET A C 1
ATOM 645 O O . MET A 1 85 ? 1.006 14.803 -3.480 1.00 94.00 85 MET A O 1
ATOM 649 N N . GLN A 1 86 ? 1.683 12.675 -3.182 1.00 91.44 86 GLN A N 1
ATOM 650 C CA . GLN A 1 86 ? 2.921 12.975 -2.473 1.00 91.44 86 GLN A CA 1
ATOM 651 C C . GLN A 1 86 ? 4.083 12.176 -3.065 1.00 91.44 86 GLN A C 1
ATOM 653 O O . GLN A 1 86 ? 3.934 11.002 -3.394 1.00 91.44 86 GLN A O 1
ATOM 658 N N . ASP A 1 87 ? 5.239 12.823 -3.202 1.00 90.25 87 ASP A N 1
ATOM 659 C CA . ASP A 1 87 ? 6.489 12.156 -3.557 1.00 90.25 87 ASP A CA 1
ATOM 660 C C . ASP A 1 87 ? 7.155 11.587 -2.299 1.00 90.25 87 ASP A C 1
ATOM 662 O O . ASP A 1 87 ? 7.325 12.297 -1.301 1.00 90.25 87 ASP A O 1
ATOM 666 N N . ILE A 1 88 ? 7.484 10.297 -2.335 1.00 86.50 88 ILE A N 1
ATOM 667 C CA . ILE A 1 88 ? 8.203 9.587 -1.278 1.00 86.50 88 ILE A CA 1
ATOM 668 C C . ILE A 1 88 ? 9.330 8.819 -1.962 1.00 86.50 88 ILE A C 1
ATOM 670 O O . ILE A 1 88 ? 9.074 7.890 -2.725 1.00 86.50 88 ILE A O 1
ATOM 674 N N . GLU A 1 89 ? 10.570 9.237 -1.707 1.00 87.06 89 GLU A N 1
ATOM 675 C CA . GLU A 1 89 ? 11.776 8.625 -2.285 1.00 87.06 89 GLU A CA 1
ATOM 676 C C . GLU A 1 89 ? 11.763 8.588 -3.830 1.00 87.06 89 GLU A C 1
ATOM 678 O O . GLU A 1 89 ? 12.231 7.633 -4.447 1.00 87.06 89 GLU A O 1
ATOM 683 N N . GLY A 1 90 ? 11.215 9.629 -4.475 1.00 84.00 90 GLY A N 1
ATOM 684 C CA . GLY A 1 90 ? 11.113 9.720 -5.937 1.00 84.00 90 GLY A CA 1
ATOM 685 C C . GLY A 1 90 ? 9.971 8.901 -6.545 1.00 84.00 90 GLY A C 1
ATOM 686 O O . GLY A 1 90 ? 9.862 8.800 -7.770 1.00 84.00 90 GLY A O 1
ATOM 687 N N . ILE A 1 91 ? 9.118 8.298 -5.711 1.00 85.19 91 ILE A N 1
ATOM 688 C CA . ILE A 1 91 ? 7.908 7.599 -6.135 1.00 85.19 91 ILE A CA 1
ATOM 689 C C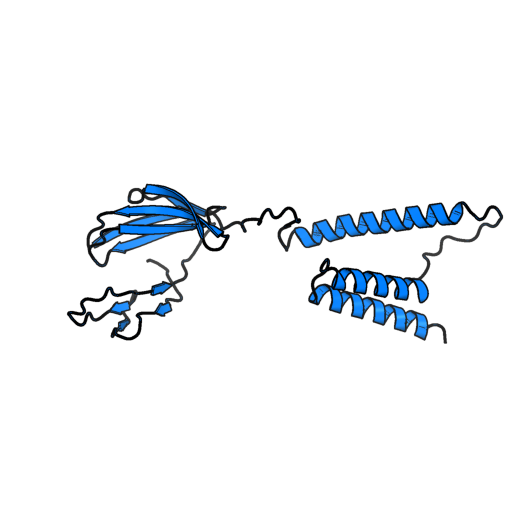 . ILE A 1 91 ? 6.695 8.435 -5.733 1.00 85.19 91 ILE A C 1
ATOM 691 O O . ILE A 1 91 ? 6.461 8.718 -4.559 1.00 85.19 91 ILE A O 1
ATOM 695 N N . SER A 1 92 ? 5.877 8.793 -6.722 1.00 90.81 92 SER A N 1
ATOM 696 C CA . SER A 1 92 ? 4.614 9.487 -6.484 1.00 90.81 92 SER A CA 1
ATOM 697 C C . SER A 1 92 ? 3.525 8.514 -6.020 1.00 90.81 92 SER A C 1
ATOM 699 O O . SER A 1 92 ? 3.173 7.565 -6.731 1.00 90.81 92 SER A O 1
ATOM 701 N N . TYR A 1 93 ? 2.959 8.780 -4.847 1.00 94.94 93 TYR A N 1
ATOM 702 C CA . TYR A 1 93 ? 1.838 8.057 -4.254 1.00 94.94 93 TYR A CA 1
ATOM 703 C C . TYR A 1 93 ? 0.591 8.938 -4.210 1.00 94.94 93 TYR A C 1
ATOM 705 O O . TYR A 1 93 ? 0.674 10.117 -3.887 1.00 94.94 93 TYR A O 1
ATOM 713 N N . SER A 1 94 ? -0.576 8.367 -4.501 1.00 95.69 94 SER A N 1
ATOM 714 C CA . SER A 1 94 ? -1.865 8.942 -4.106 1.00 95.69 94 SER A CA 1
ATOM 715 C C . SER A 1 94 ? -2.145 8.581 -2.651 1.00 95.69 94 SER A C 1
ATOM 717 O O . SER A 1 94 ? -2.069 7.406 -2.277 1.00 95.69 94 SER A O 1
ATOM 719 N N . ILE A 1 95 ? -2.442 9.596 -1.847 1.00 96.94 95 ILE A N 1
ATOM 720 C CA . ILE A 1 95 ? -2.661 9.494 -0.408 1.00 96.94 95 ILE A CA 1
ATOM 721 C C . ILE A 1 95 ? -4.157 9.606 -0.129 1.00 96.94 95 ILE A C 1
ATOM 723 O O . ILE A 1 95 ? -4.829 10.504 -0.633 1.00 96.94 95 ILE A O 1
ATOM 727 N N . TYR A 1 96 ? -4.674 8.715 0.709 1.00 97.31 96 TYR A N 1
ATOM 728 C CA . TYR A 1 96 ? -6.065 8.710 1.139 1.00 97.31 96 TYR A CA 1
ATOM 729 C C . TYR A 1 96 ? -6.137 8.662 2.663 1.00 97.31 96 TYR A C 1
ATOM 731 O O . TYR A 1 96 ? -5.528 7.795 3.291 1.00 97.31 96 TYR A O 1
ATOM 739 N N . ASN A 1 97 ? -6.905 9.572 3.255 1.00 97.19 97 ASN A N 1
ATOM 740 C CA . ASN A 1 97 ? -7.027 9.708 4.702 1.00 97.19 97 ASN A CA 1
ATOM 741 C C . ASN A 1 97 ? -8.385 9.199 5.188 1.00 97.19 97 ASN A C 1
ATOM 743 O O . ASN A 1 97 ? -9.433 9.661 4.735 1.00 97.19 97 ASN A O 1
ATOM 747 N N . GLY A 1 98 ? -8.356 8.286 6.151 1.00 95.69 98 GLY A N 1
ATOM 748 C CA . GLY A 1 98 ? -9.492 7.901 6.982 1.00 95.69 98 GLY A CA 1
ATOM 749 C C . GLY A 1 98 ? -9.343 8.489 8.381 1.00 95.69 98 GLY A C 1
ATOM 750 O O . GLY A 1 98 ? -8.230 8.714 8.863 1.00 95.69 98 GLY A O 1
ATOM 751 N N . SER A 1 99 ? -10.456 8.746 9.060 1.00 95.12 99 SER A N 1
ATOM 752 C CA . SER A 1 99 ? -10.425 9.221 10.444 1.00 95.12 99 SER A CA 1
ATOM 753 C C . SER A 1 99 ? -11.546 8.611 11.274 1.00 95.12 99 SER A C 1
ATOM 755 O O . SER A 1 99 ? -12.588 8.235 10.745 1.00 95.12 99 SER A O 1
ATOM 757 N N . SER A 1 100 ? -11.324 8.539 12.588 1.00 93.69 100 SER A N 1
ATOM 758 C CA . SER A 1 100 ? -12.320 8.101 13.578 1.00 93.69 100 SER A CA 1
ATOM 759 C C . SER A 1 100 ? -12.912 6.702 13.346 1.00 93.69 100 SER A C 1
ATOM 761 O O . SER A 1 100 ? -14.082 6.482 13.654 1.00 93.69 100 SER A O 1
ATOM 763 N N . LEU A 1 101 ? -12.112 5.756 12.849 1.00 95.19 101 LEU A N 1
ATOM 764 C CA . LEU A 1 101 ? -12.546 4.369 12.673 1.00 95.19 101 LEU A CA 1
ATOM 765 C C . LEU A 1 101 ? -12.605 3.670 14.034 1.00 95.19 101 LEU A C 1
ATOM 767 O O . LEU A 1 101 ? -11.676 3.765 14.844 1.00 95.19 101 LEU A O 1
ATOM 771 N N . LYS A 1 102 ? -13.705 2.981 14.306 1.00 95.56 102 LYS A N 1
ATOM 772 C CA . LYS A 1 102 ? -13.949 2.295 15.571 1.00 95.56 102 LYS A CA 1
ATOM 773 C C . LYS A 1 102 ? -13.565 0.833 15.506 1.00 95.56 102 LYS A C 1
ATOM 775 O O . LYS A 1 102 ? -13.559 0.204 14.453 1.00 95.56 102 LYS A O 1
ATOM 780 N N . THR A 1 103 ? -13.248 0.285 16.674 1.00 93.56 103 THR A N 1
ATOM 781 C CA . THR A 1 103 ? -13.048 -1.156 16.822 1.00 93.56 103 THR A CA 1
ATOM 782 C C . THR A 1 103 ? -14.271 -1.910 16.292 1.00 93.56 103 THR A C 1
ATOM 784 O O . THR A 1 103 ? -15.394 -1.653 16.724 1.00 93.56 103 THR A O 1
ATOM 787 N N . GLY A 1 104 ? -14.051 -2.854 15.379 1.00 93.06 104 GLY A N 1
ATOM 788 C CA . GLY A 1 104 ? -15.105 -3.629 14.723 1.00 93.06 104 GLY A CA 1
ATOM 789 C C . GLY A 1 104 ? -15.637 -3.022 13.422 1.00 93.06 104 GLY A C 1
ATOM 790 O O . GLY A 1 104 ? -16.343 -3.728 12.701 1.00 93.06 104 GLY A O 1
ATOM 791 N N . ASP A 1 105 ? -15.276 -1.779 13.084 1.00 95.19 105 ASP A N 1
ATOM 792 C CA . ASP A 1 105 ? -15.573 -1.218 11.765 1.00 95.19 105 ASP A CA 1
ATOM 793 C C . ASP A 1 105 ? -14.857 -2.018 10.674 1.00 95.19 105 ASP A C 1
ATOM 795 O O . ASP A 1 105 ? -13.792 -2.604 10.891 1.00 95.19 105 ASP A O 1
ATOM 799 N N . LEU A 1 106 ? -15.440 -2.031 9.477 1.00 94.31 106 LEU A N 1
ATOM 800 C CA . LEU A 1 106 ? -14.863 -2.695 8.318 1.00 94.31 106 LEU A CA 1
ATOM 801 C C . LEU A 1 106 ? -14.396 -1.648 7.313 1.00 94.31 106 LEU A C 1
ATOM 803 O O . LEU A 1 106 ? -15.221 -1.046 6.629 1.00 94.31 106 LEU A O 1
ATOM 807 N N . LEU A 1 107 ? -13.082 -1.451 7.201 1.00 95.56 107 LEU A N 1
ATOM 808 C CA . LEU A 1 107 ? -12.504 -0.593 6.175 1.00 95.56 107 LEU A CA 1
ATOM 809 C C . LEU A 1 107 ? -12.556 -1.315 4.826 1.00 95.56 107 LEU A C 1
ATOM 811 O O . LEU A 1 107 ? -11.783 -2.244 4.586 1.00 95.56 107 LEU A O 1
ATOM 815 N N . THR A 1 108 ? -13.454 -0.861 3.956 1.00 96.88 108 THR A N 1
ATOM 816 C CA . THR A 1 108 ? -13.672 -1.432 2.622 1.00 96.88 108 THR A CA 1
ATOM 817 C C . THR A 1 108 ? -13.054 -0.542 1.555 1.00 96.88 108 THR A C 1
ATOM 819 O O . THR A 1 108 ? -13.291 0.671 1.515 1.00 96.88 108 THR A O 1
ATOM 822 N N . MET A 1 109 ? -12.277 -1.150 0.664 1.00 96.44 109 MET A N 1
ATOM 823 C CA . MET A 1 109 ? -11.614 -0.489 -0.453 1.00 96.44 109 MET A CA 1
ATOM 824 C C . MET A 1 109 ? -11.721 -1.336 -1.718 1.00 96.44 109 MET A C 1
ATOM 826 O O . MET A 1 109 ? -11.340 -2.501 -1.722 1.00 96.44 109 MET A O 1
ATOM 830 N N . ALA A 1 110 ? -12.156 -0.728 -2.818 1.00 96.25 110 ALA A N 1
ATOM 831 C CA . ALA A 1 110 ? -12.034 -1.322 -4.143 1.00 96.25 110 ALA A CA 1
ATOM 832 C C . ALA A 1 110 ? -10.755 -0.799 -4.803 1.00 96.25 110 ALA A C 1
ATOM 834 O O . ALA A 1 110 ? -10.646 0.391 -5.129 1.00 96.25 110 ALA A O 1
ATOM 835 N N . ILE A 1 111 ? -9.785 -1.687 -4.996 1.00 95.62 111 ILE A N 1
ATOM 836 C CA . ILE A 1 111 ? -8.484 -1.384 -5.594 1.00 95.62 111 ILE A CA 1
ATOM 837 C C . ILE A 1 111 ? -8.513 -1.861 -7.043 1.00 95.62 111 ILE A C 1
ATOM 839 O O . ILE A 1 111 ? -8.973 -2.964 -7.345 1.00 95.62 111 ILE A O 1
ATOM 843 N N . SER A 1 112 ? -8.055 -1.023 -7.969 1.00 95.31 112 SER A N 1
ATOM 844 C CA . SER A 1 112 ? -8.060 -1.355 -9.395 1.00 95.31 112 SER A CA 1
ATOM 845 C C . SER A 1 112 ? -6.887 -0.759 -10.159 1.00 95.31 112 SER A C 1
ATOM 847 O O . SER A 1 112 ? -6.300 0.240 -9.746 1.00 95.31 112 SER A O 1
ATOM 849 N N . GLY A 1 113 ? -6.598 -1.345 -11.320 1.00 92.88 113 GLY A N 1
ATOM 850 C CA . GLY A 1 113 ? -5.514 -0.934 -12.205 1.00 92.88 113 GLY A CA 1
ATOM 851 C C . GLY A 1 113 ? -4.216 -1.687 -11.926 1.00 92.88 113 GLY A C 1
ATOM 852 O O . GLY A 1 113 ? -4.240 -2.752 -11.329 1.00 92.88 113 GLY A O 1
ATOM 853 N N . GLN A 1 114 ? -3.086 -1.199 -12.407 1.00 87.69 114 GLN A N 1
ATOM 854 C CA . GLN A 1 114 ? -1.775 -1.795 -12.151 1.00 87.69 114 GLN A CA 1
ATOM 855 C C . GLN A 1 114 ? -0.773 -0.658 -12.004 1.00 87.69 114 GLN A C 1
ATOM 857 O O . GLN A 1 114 ? -0.891 0.319 -12.751 1.00 87.69 114 GLN A O 1
ATOM 862 N N . PRO A 1 115 ? 0.194 -0.762 -11.080 1.00 79.50 115 PRO A N 1
ATOM 863 C CA . PRO A 1 115 ? 1.243 0.234 -10.980 1.00 79.50 115 PRO A CA 1
ATOM 864 C C . PRO A 1 115 ? 1.955 0.316 -12.327 1.00 79.50 115 PRO A C 1
ATO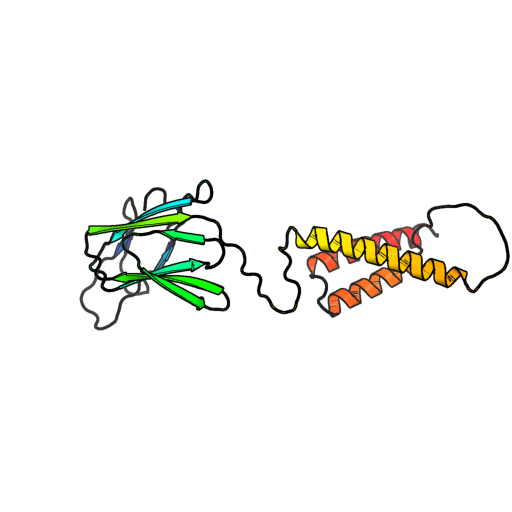M 866 O O . PRO A 1 115 ? 2.508 -0.667 -12.821 1.00 79.50 115 PRO A O 1
ATOM 869 N N . LYS A 1 116 ? 1.892 1.488 -12.949 1.00 75.81 116 LYS A N 1
ATOM 870 C CA . LYS A 1 116 ? 2.766 1.808 -14.070 1.00 75.81 116 LYS A CA 1
ATOM 871 C C . LYS A 1 116 ? 4.038 2.346 -13.455 1.00 75.81 116 LYS A C 1
ATOM 873 O O . LYS A 1 116 ? 3.953 3.200 -12.573 1.00 75.81 116 LYS A O 1
ATOM 878 N N . ALA A 1 117 ? 5.188 1.841 -13.898 1.00 57.16 117 ALA A N 1
ATOM 879 C CA . ALA A 1 117 ? 6.453 2.457 -13.544 1.00 57.16 117 ALA A CA 1
ATOM 880 C C . ALA A 1 117 ? 6.314 3.956 -13.825 1.00 57.16 117 ALA A C 1
ATOM 882 O O . ALA A 1 117 ? 5.967 4.352 -14.941 1.00 57.16 117 ALA A O 1
ATOM 883 N N . SER A 1 118 ? 6.477 4.778 -12.790 1.00 47.62 118 SER A N 1
ATOM 884 C CA . SER A 1 118 ? 6.651 6.205 -12.989 1.00 47.62 118 SER A CA 1
ATOM 885 C C . SER A 1 118 ? 7.907 6.315 -13.831 1.00 47.62 118 SER A C 1
ATOM 887 O O . SER A 1 118 ? 9.003 6.057 -13.340 1.00 47.62 118 SER A O 1
ATOM 889 N N . THR A 1 119 ? 7.748 6.596 -15.122 1.00 39.19 119 THR A N 1
ATOM 890 C CA . THR A 1 119 ? 8.861 7.028 -15.950 1.00 39.19 119 THR A CA 1
ATOM 891 C C . THR A 1 119 ? 9.417 8.238 -15.227 1.00 39.19 119 THR A C 1
ATOM 893 O O . THR A 1 119 ? 8.761 9.281 -15.186 1.00 39.19 119 THR A O 1
ATOM 896 N N . VAL A 1 120 ? 10.569 8.079 -14.579 1.00 38.19 120 VAL A N 1
ATOM 897 C CA . VAL A 1 120 ? 11.384 9.208 -14.165 1.00 38.19 120 VAL A CA 1
ATOM 898 C C . VAL A 1 120 ? 11.623 9.959 -15.462 1.00 38.19 120 VAL A C 1
ATOM 900 O O . VAL A 1 120 ? 12.420 9.535 -16.294 1.00 38.19 120 VAL A O 1
ATOM 903 N N . THR A 1 121 ? 10.868 11.029 -15.695 1.00 40.25 121 THR A N 1
ATOM 904 C CA . THR A 1 121 ? 11.209 12.021 -16.705 1.00 40.25 121 THR A CA 1
ATOM 905 C C . THR A 1 121 ? 12.397 12.791 -16.149 1.00 40.25 121 THR A C 1
ATOM 907 O O . THR A 1 121 ? 12.291 13.955 -15.782 1.00 40.25 121 THR A O 1
ATOM 910 N N . GLY A 1 122 ? 13.529 12.101 -16.026 1.00 37.50 122 GLY A N 1
ATOM 911 C CA . GLY A 1 122 ? 14.774 12.719 -16.400 1.00 37.50 122 GLY A CA 1
ATOM 912 C C . GLY A 1 122 ? 14.681 12.913 -17.904 1.00 37.50 122 GLY A C 1
ATOM 913 O O . GLY A 1 122 ? 14.279 12.004 -18.635 1.00 37.50 122 GLY A O 1
ATOM 914 N N . GLU A 1 123 ? 14.982 14.115 -18.371 1.00 41.00 123 GLU A N 1
ATOM 915 C CA . GLU A 1 123 ? 15.454 14.311 -19.736 1.00 41.00 123 GLU A CA 1
ATOM 916 C C . GLU A 1 123 ? 16.602 13.314 -19.972 1.00 41.00 123 GLU A C 1
ATOM 918 O O . GLU A 1 123 ? 17.726 13.515 -19.527 1.00 41.00 123 GLU A O 1
ATOM 923 N N . GLY A 1 124 ? 16.254 12.158 -20.540 1.00 42.84 124 GLY A N 1
ATOM 924 C CA . GLY A 1 124 ? 17.072 10.947 -20.486 1.00 42.84 124 GLY A CA 1
ATOM 925 C C . GLY A 1 124 ? 16.219 9.684 -20.624 1.00 42.84 124 GLY A C 1
ATOM 926 O O . GLY A 1 124 ? 16.108 8.903 -19.690 1.00 42.84 124 GLY A O 1
ATOM 927 N N . GLY A 1 125 ? 15.569 9.542 -21.785 1.00 39.97 125 GLY A N 1
ATOM 928 C CA . GLY A 1 125 ? 14.939 8.332 -22.339 1.00 39.97 125 GLY A CA 1
ATOM 929 C C . GLY A 1 125 ? 14.742 7.111 -21.429 1.00 39.97 125 GLY A C 1
ATOM 930 O O . GLY A 1 125 ? 15.462 6.127 -21.551 1.00 39.97 125 GLY A O 1
ATOM 931 N N . GLY A 1 126 ? 13.689 7.114 -20.613 1.00 34.28 126 GLY A N 1
ATOM 932 C CA . GLY A 1 126 ? 13.174 5.902 -19.975 1.00 34.28 126 GLY A CA 1
ATOM 933 C C . GLY A 1 126 ? 12.149 5.214 -20.874 1.00 34.28 126 GLY A C 1
ATOM 934 O O . GLY A 1 126 ? 10.960 5.507 -20.775 1.00 34.28 126 GLY A O 1
ATOM 935 N N . LEU A 1 127 ? 12.594 4.324 -21.764 1.00 36.50 127 LEU A N 1
ATOM 936 C CA . LEU A 1 127 ? 11.695 3.364 -22.401 1.00 36.50 127 LEU A CA 1
ATOM 937 C C . LEU A 1 127 ? 11.536 2.148 -21.474 1.00 36.50 127 LEU A C 1
ATOM 939 O O . LEU A 1 127 ? 12.514 1.622 -20.940 1.00 36.50 127 LEU A O 1
ATOM 943 N N . ASP A 1 128 ? 10.303 1.669 -21.346 1.00 39.97 128 ASP A N 1
ATOM 944 C CA . ASP A 1 128 ? 9.932 0.425 -20.673 1.00 39.97 128 ASP A CA 1
ATOM 945 C C . ASP A 1 128 ? 10.853 -0.726 -21.111 1.00 39.97 128 ASP A C 1
ATOM 947 O O . ASP A 1 128 ? 10.868 -1.065 -22.289 1.00 39.97 128 ASP A O 1
ATOM 951 N N . THR A 1 129 ? 11.620 -1.346 -20.210 1.00 48.75 129 THR A N 1
ATOM 952 C CA . THR A 1 129 ? 12.727 -2.280 -20.526 1.00 48.75 129 THR A CA 1
ATOM 953 C C . THR A 1 129 ? 12.382 -3.415 -21.513 1.00 48.75 129 THR A C 1
ATOM 955 O O . THR A 1 129 ? 13.266 -3.906 -22.209 1.00 48.75 129 THR A O 1
ATOM 958 N N . SER A 1 130 ? 11.112 -3.808 -21.661 1.00 44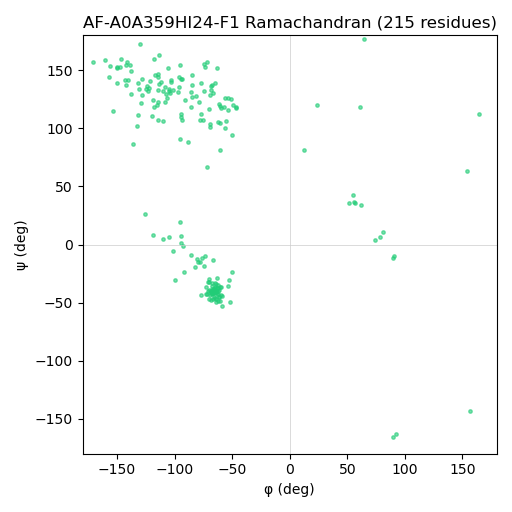.84 130 SER A N 1
ATOM 959 C CA . SER A 1 130 ? 10.669 -4.823 -22.635 1.00 44.84 130 SER A CA 1
ATOM 960 C C . SER A 1 130 ? 10.234 -4.276 -24.006 1.00 44.84 130 SER A C 1
ATOM 962 O O . SER A 1 130 ? 10.322 -4.998 -24.998 1.00 44.84 130 SER A O 1
ATOM 964 N N . THR A 1 131 ? 9.818 -3.010 -24.099 1.00 40.47 131 THR A N 1
ATOM 965 C CA . THR A 1 131 ? 9.436 -2.341 -25.364 1.00 40.47 131 THR A CA 1
ATOM 966 C C . THR A 1 131 ? 10.579 -1.454 -25.888 1.00 40.47 131 THR A C 1
ATOM 968 O O . THR A 1 131 ? 10.794 -1.340 -27.094 1.00 40.47 131 THR A O 1
ATOM 971 N N . SER A 1 132 ? 11.382 -0.919 -24.964 1.00 41.56 132 SER A N 1
ATOM 972 C CA . SER A 1 132 ? 12.648 -0.204 -25.148 1.00 41.56 132 SER A CA 1
ATOM 973 C C . SER A 1 132 ? 13.642 -0.954 -26.004 1.00 41.56 132 SER A C 1
ATOM 975 O O . SER A 1 132 ? 14.174 -0.418 -26.969 1.00 41.56 132 SER A O 1
ATOM 977 N N . LEU A 1 133 ? 13.858 -2.225 -25.672 1.00 47.06 133 LEU A N 1
ATOM 978 C CA . LEU A 1 133 ? 14.920 -3.016 -26.274 1.00 47.06 133 LEU A CA 1
ATOM 979 C C . LEU A 1 133 ? 14.604 -3.339 -27.742 1.00 47.06 133 LEU A C 1
ATOM 981 O O . LEU A 1 133 ? 15.502 -3.405 -28.576 1.00 47.06 133 LEU A O 1
ATOM 985 N N . VAL A 1 134 ? 13.315 -3.449 -28.080 1.00 48.06 134 VAL A N 1
ATOM 986 C CA . VAL A 1 134 ? 12.845 -3.661 -29.455 1.00 48.06 134 VAL A CA 1
ATOM 987 C C . VAL A 1 134 ? 12.903 -2.364 -30.267 1.00 48.06 134 VAL A C 1
ATOM 989 O O . VAL A 1 134 ? 13.372 -2.378 -31.402 1.00 48.06 134 VAL A O 1
ATOM 992 N N . ILE A 1 135 ? 12.483 -1.232 -29.696 1.00 47.56 135 ILE A N 1
ATOM 993 C CA . ILE A 1 135 ? 12.508 0.069 -30.387 1.00 47.56 135 ILE A CA 1
ATOM 994 C C . ILE A 1 135 ? 13.949 0.570 -30.571 1.00 47.56 135 ILE A C 1
ATOM 996 O O . ILE A 1 135 ? 14.292 1.059 -31.649 1.00 47.56 135 ILE A O 1
ATOM 1000 N N . GLY A 1 136 ? 14.808 0.378 -29.567 1.00 45.53 136 GLY A N 1
ATOM 1001 C CA . GLY A 1 136 ? 16.235 0.686 -29.632 1.00 45.53 136 GLY A CA 1
ATOM 1002 C C . GLY A 1 136 ? 16.958 -0.133 -30.701 1.00 45.53 136 GLY A C 1
ATOM 1003 O O . GLY A 1 136 ? 17.711 0.433 -31.485 1.00 45.53 136 GLY A O 1
ATOM 1004 N N . LEU A 1 137 ? 16.669 -1.435 -30.825 1.00 53.50 137 LEU A N 1
ATOM 1005 C CA . LEU A 1 137 ? 17.247 -2.276 -31.883 1.00 53.50 137 LEU A CA 1
ATOM 1006 C C . LEU A 1 137 ? 16.813 -1.860 -33.292 1.00 53.50 137 LEU A C 1
ATOM 1008 O O . LEU A 1 137 ? 17.623 -1.917 -34.215 1.00 53.50 137 LEU A O 1
ATOM 1012 N N . VAL A 1 138 ? 15.562 -1.430 -33.469 1.00 49.62 138 VAL A N 1
ATOM 1013 C CA . VAL A 1 138 ? 15.065 -0.984 -34.779 1.00 49.62 138 VAL A CA 1
ATOM 1014 C C . VAL A 1 138 ? 15.700 0.349 -35.178 1.00 49.62 138 VAL A C 1
ATOM 1016 O O . VAL A 1 138 ? 16.201 0.467 -36.294 1.00 49.62 138 VAL A O 1
ATOM 1019 N N . PHE A 1 139 ? 15.746 1.336 -34.278 1.00 53.75 139 PHE A N 1
ATOM 1020 C CA . PHE A 1 139 ? 16.380 2.624 -34.578 1.00 53.75 139 PHE A CA 1
ATOM 1021 C C . PHE A 1 139 ? 17.895 2.510 -34.743 1.00 53.75 139 PHE A C 1
ATOM 1023 O O . PHE A 1 139 ? 18.439 3.090 -35.679 1.00 53.75 139 PHE A O 1
ATOM 1030 N N . PHE A 1 140 ? 18.572 1.732 -33.894 1.00 55.62 140 PHE A N 1
ATOM 1031 C CA . PHE A 1 140 ? 20.012 1.507 -34.007 1.00 55.62 140 PHE A CA 1
ATOM 1032 C C . PHE A 1 140 ? 20.358 0.714 -35.273 1.00 55.62 140 PHE A C 1
ATOM 1034 O O . PHE A 1 140 ? 21.300 1.065 -35.976 1.00 55.62 140 PHE A O 1
ATOM 1041 N N . GLY A 1 141 ? 19.547 -0.285 -35.639 1.00 56.97 141 GLY A N 1
ATOM 1042 C CA . GLY A 1 141 ? 19.693 -1.005 -36.905 1.00 56.97 141 GLY A CA 1
ATOM 1043 C C . GLY A 1 141 ? 19.531 -0.095 -38.126 1.00 56.97 141 GLY A C 1
ATOM 1044 O O . GLY A 1 141 ? 20.359 -0.135 -39.031 1.00 56.97 141 GLY A O 1
ATOM 1045 N N . VAL A 1 142 ? 18.519 0.780 -38.142 1.00 56.97 142 VAL A N 1
ATOM 1046 C CA . VAL A 1 142 ? 18.323 1.748 -39.239 1.00 56.97 142 VAL A CA 1
ATOM 1047 C C . VAL A 1 142 ? 19.438 2.798 -39.270 1.00 56.97 142 VAL A C 1
ATOM 1049 O O . VAL A 1 142 ? 19.891 3.160 -40.354 1.00 56.97 142 VAL A O 1
ATOM 1052 N N . ALA A 1 143 ? 19.914 3.263 -38.114 1.00 65.31 143 ALA A N 1
ATOM 1053 C CA . ALA A 1 143 ? 21.016 4.218 -38.032 1.00 65.31 143 ALA A CA 1
ATOM 1054 C C . ALA A 1 143 ? 22.340 3.610 -38.514 1.00 65.31 143 ALA A C 1
ATOM 1056 O O . ALA A 1 143 ? 23.053 4.270 -39.263 1.00 65.31 143 ALA A O 1
ATOM 1057 N N . LEU A 1 144 ? 22.642 2.355 -38.164 1.00 68.19 144 LEU A N 1
ATOM 1058 C CA . LEU A 1 144 ? 23.834 1.654 -38.648 1.00 68.19 144 LEU A CA 1
ATOM 1059 C C . LEU A 1 144 ? 23.762 1.351 -40.146 1.00 68.19 144 LEU A C 1
ATOM 1061 O O . LEU A 1 144 ? 24.739 1.579 -40.850 1.00 68.19 144 LEU A O 1
ATOM 1065 N N . ILE A 1 145 ? 22.606 0.917 -40.661 1.00 66.31 145 ILE A N 1
ATOM 1066 C CA . ILE A 1 145 ? 22.416 0.724 -42.108 1.00 66.31 145 ILE A CA 1
ATOM 1067 C C . ILE A 1 145 ? 22.534 2.067 -42.843 1.00 66.31 145 ILE A C 1
ATOM 1069 O O . ILE A 1 145 ? 23.164 2.148 -43.894 1.00 66.31 145 ILE A O 1
ATOM 1073 N N . GLY A 1 146 ? 21.971 3.141 -42.282 1.00 64.38 146 GLY A N 1
ATOM 1074 C CA . GLY A 1 146 ? 22.063 4.489 -42.839 1.00 64.38 146 GLY A CA 1
ATOM 1075 C C . GLY A 1 146 ? 23.487 5.048 -42.825 1.00 64.38 146 GLY A C 1
ATOM 1076 O O . GLY A 1 146 ? 23.936 5.583 -43.836 1.00 64.38 146 GLY A O 1
ATOM 1077 N N . ALA A 1 147 ? 24.212 4.899 -41.715 1.00 65.31 147 ALA A N 1
ATOM 1078 C CA . ALA A 1 147 ? 25.606 5.312 -41.584 1.00 65.31 147 ALA A CA 1
ATOM 1079 C C . ALA A 1 147 ? 26.527 4.478 -42.484 1.00 65.31 147 ALA A C 1
ATOM 1081 O O . ALA A 1 147 ? 27.375 5.049 -43.164 1.00 65.31 147 ALA A O 1
ATOM 1082 N N . GLY A 1 148 ? 26.301 3.164 -42.568 1.00 68.50 148 GLY A N 1
ATOM 1083 C CA . GLY A 1 148 ? 27.003 2.264 -43.482 1.00 68.50 148 GLY A CA 1
ATOM 1084 C C . GLY A 1 148 ? 26.784 2.646 -44.946 1.00 68.50 148 GLY A C 1
ATOM 1085 O O . GLY A 1 148 ? 27.749 2.842 -45.676 1.00 68.50 148 GLY A O 1
ATOM 1086 N N . LEU A 1 149 ? 25.536 2.875 -45.371 1.00 69.19 149 LEU A N 1
ATOM 1087 C CA . LEU A 1 149 ? 25.228 3.337 -46.733 1.00 69.19 149 LEU A CA 1
ATOM 1088 C C . LEU A 1 149 ? 25.785 4.737 -47.025 1.00 69.19 149 LEU A C 1
ATOM 1090 O O . LEU A 1 149 ? 26.212 5.007 -48.148 1.00 69.19 149 LEU A O 1
ATOM 1094 N N . TYR A 1 150 ? 25.784 5.636 -46.040 1.00 75.31 150 TYR A N 1
ATOM 1095 C CA . TYR A 1 150 ? 26.334 6.984 -46.181 1.00 75.31 150 TYR A CA 1
ATOM 1096 C C . TYR A 1 150 ? 27.861 6.968 -46.313 1.00 75.31 150 TYR A C 1
ATOM 1098 O O . TYR A 1 150 ? 28.402 7.654 -47.182 1.00 75.31 150 TYR A O 1
ATOM 1106 N N . LEU A 1 151 ? 28.551 6.158 -45.507 1.00 67.38 151 LEU A N 1
ATOM 1107 C CA . LEU A 1 151 ? 29.997 5.962 -45.601 1.00 67.38 151 LEU A CA 1
ATOM 1108 C C . LEU A 1 151 ? 30.379 5.237 -46.894 1.00 67.38 151 LEU A C 1
ATOM 1110 O O . LEU A 1 151 ? 31.274 5.705 -47.589 1.00 67.38 151 LEU A O 1
ATOM 1114 N N . TRP A 1 152 ? 29.647 4.197 -47.296 1.00 65.50 152 TRP A N 1
ATOM 1115 C CA . TRP A 1 152 ? 29.874 3.477 -48.555 1.00 65.50 152 TRP A CA 1
ATOM 1116 C C . TRP A 1 152 ? 29.679 4.366 -49.787 1.00 65.50 152 TRP A C 1
ATOM 1118 O O . TRP A 1 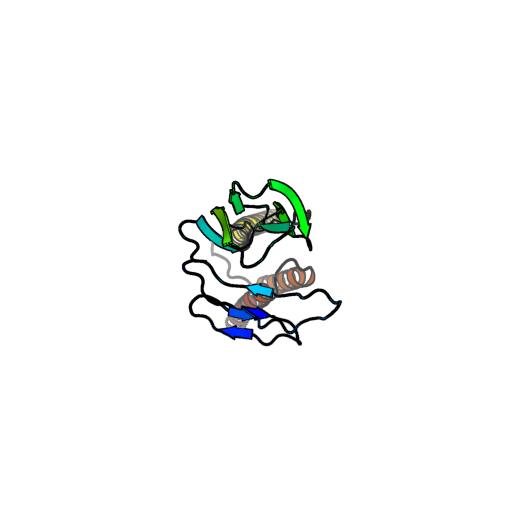152 ? 30.463 4.336 -50.734 1.00 65.50 152 TRP A O 1
ATOM 1128 N N . ARG A 1 153 ? 28.663 5.236 -49.766 1.00 63.41 153 ARG A N 1
ATOM 1129 C CA . ARG A 1 153 ? 28.431 6.197 -50.848 1.00 63.41 153 ARG A CA 1
ATOM 1130 C C . ARG A 1 153 ? 29.480 7.310 -50.871 1.00 63.41 153 ARG A C 1
ATOM 1132 O O . ARG A 1 153 ? 29.824 7.794 -51.947 1.00 63.41 153 ARG A O 1
ATOM 1139 N N . ARG A 1 154 ? 30.001 7.710 -49.708 1.00 57.62 154 ARG A N 1
ATOM 1140 C CA . ARG A 1 154 ? 31.084 8.696 -49.613 1.00 57.62 154 ARG A CA 1
ATOM 1141 C C . ARG A 1 154 ? 32.426 8.114 -50.054 1.00 57.62 154 ARG A C 1
ATOM 1143 O O . ARG A 1 154 ? 33.158 8.805 -50.748 1.00 57.62 154 ARG A O 1
ATOM 1150 N N . ASN A 1 155 ? 32.690 6.845 -49.753 1.00 50.34 155 ASN A N 1
ATOM 1151 C CA . ASN A 1 155 ? 33.913 6.155 -50.163 1.00 50.34 155 ASN A CA 1
ATOM 1152 C C . ASN A 1 155 ? 33.944 5.796 -51.661 1.00 50.34 155 ASN A C 1
ATOM 1154 O O . ASN A 1 155 ? 34.984 5.423 -52.179 1.00 50.34 155 ASN 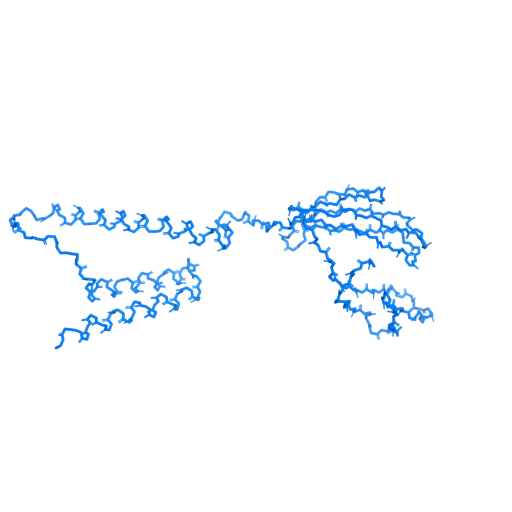A O 1
ATOM 1158 N N . ARG A 1 156 ? 32.819 5.945 -52.374 1.00 50.16 156 ARG A N 1
ATOM 1159 C CA . ARG A 1 156 ? 32.741 5.843 -53.842 1.00 50.16 156 ARG A CA 1
ATOM 1160 C C . ARG A 1 156 ? 32.892 7.169 -54.584 1.00 50.16 156 ARG A C 1
ATOM 1162 O O . ARG A 1 156 ? 32.799 7.182 -55.802 1.00 50.16 156 ARG A O 1
ATOM 1169 N N . THR A 1 157 ? 33.060 8.290 -53.880 1.00 46.38 157 THR A N 1
ATOM 1170 C CA . THR A 1 157 ? 33.217 9.602 -54.541 1.00 46.38 157 THR A CA 1
ATOM 1171 C C . THR A 1 157 ? 34.690 9.990 -54.738 1.00 46.38 157 THR A C 1
ATOM 1173 O O . THR A 1 157 ? 34.946 11.050 -55.292 1.00 46.38 157 THR A O 1
ATOM 1176 N N . ASP A 1 158 ? 35.643 9.134 -54.345 1.00 46.59 158 ASP A N 1
ATOM 1177 C CA . ASP A 1 158 ? 37.084 9.385 -54.520 1.00 46.59 158 ASP A CA 1
ATOM 1178 C C . ASP A 1 158 ? 37.824 8.361 -55.408 1.00 46.59 158 ASP A C 1
ATOM 1180 O O . ASP A 1 158 ? 39.034 8.476 -55.541 1.00 46.59 158 ASP A O 1
ATOM 1184 N N . ASP A 1 159 ? 37.135 7.439 -56.091 1.00 38.47 159 ASP A N 1
ATOM 1185 C CA . ASP A 1 159 ? 37.753 6.628 -57.158 1.00 38.47 159 ASP A CA 1
ATOM 1186 C C . ASP A 1 159 ? 36.816 6.540 -58.374 1.00 38.47 159 ASP A C 1
ATOM 1188 O O . ASP A 1 159 ? 35.997 5.632 -58.527 1.00 38.47 159 ASP A O 1
ATOM 1192 N N . ASP A 1 160 ? 36.929 7.546 -59.243 1.00 42.22 160 ASP A N 1
ATOM 1193 C CA . ASP A 1 160 ? 36.674 7.370 -60.671 1.00 42.22 160 ASP A CA 1
ATOM 1194 C C . ASP A 1 160 ? 37.816 6.502 -61.223 1.00 42.22 160 ASP A C 1
ATOM 1196 O O . ASP A 1 160 ? 38.921 7.008 -61.395 1.00 42.22 160 ASP A O 1
ATOM 1200 N N . GLU A 1 161 ? 37.557 5.214 -61.471 1.00 36.00 161 GLU A N 1
ATOM 1201 C CA . GLU A 1 161 ? 37.908 4.479 -62.703 1.00 36.00 161 GLU A CA 1
ATOM 1202 C C . GLU A 1 161 ? 37.802 2.952 -62.491 1.00 36.00 161 GLU A C 1
ATOM 1204 O O . GLU A 1 161 ? 38.642 2.376 -61.817 1.00 36.00 161 GLU A O 1
ATOM 1209 N N . LEU A 1 162 ? 36.817 2.325 -63.169 1.00 37.50 162 LEU A N 1
ATOM 1210 C CA . LEU A 1 162 ? 36.834 0.954 -63.740 1.00 37.50 162 LEU A CA 1
ATOM 1211 C C . LEU A 1 162 ? 37.041 -0.209 -62.725 1.00 37.50 162 LEU A C 1
ATOM 1213 O O . LEU A 1 162 ? 38.073 -0.318 -62.087 1.00 37.50 162 LEU A O 1
ATOM 1217 N N . ASP A 1 163 ? 36.139 -1.167 -62.521 1.00 32.00 163 ASP A N 1
ATOM 1218 C CA . ASP A 1 163 ? 35.569 -2.095 -63.503 1.00 32.00 163 ASP A CA 1
ATOM 1219 C C . ASP A 1 163 ? 34.399 -2.874 -62.842 1.00 32.00 163 ASP A C 1
ATOM 1221 O O . ASP A 1 163 ? 34.336 -2.993 -61.616 1.00 32.00 163 ASP A O 1
ATOM 1225 N N . ASP A 1 164 ? 33.469 -3.397 -63.647 1.00 43.31 164 ASP A N 1
ATOM 1226 C CA . ASP A 1 164 ? 32.386 -4.297 -63.216 1.00 43.31 164 ASP A CA 1
ATOM 1227 C C . ASP A 1 164 ? 32.940 -5.582 -62.568 1.00 43.31 164 ASP A C 1
ATOM 1229 O O . ASP A 1 164 ? 33.538 -6.389 -63.273 1.00 43.31 164 ASP A O 1
ATOM 1233 N N . GLU A 1 165 ? 32.657 -5.849 -61.286 1.00 32.84 165 GLU A N 1
ATOM 1234 C CA . GLU A 1 165 ? 32.719 -7.212 -60.733 1.00 32.84 165 GLU A CA 1
ATOM 1235 C C . GLU A 1 165 ? 31.781 -7.406 -59.518 1.00 32.84 165 GLU A C 1
ATOM 1237 O O . GLU A 1 165 ? 31.887 -6.763 -58.480 1.00 32.84 165 GLU A O 1
ATOM 1242 N N . GLU A 1 166 ? 30.797 -8.273 -59.761 1.00 33.41 166 GLU A N 1
ATOM 1243 C CA . GLU A 1 166 ? 29.935 -9.088 -58.894 1.00 33.41 166 GLU A CA 1
ATOM 1244 C C . GLU A 1 166 ? 29.657 -8.692 -57.426 1.00 33.41 166 GLU A C 1
ATOM 1246 O O . GLU A 1 166 ? 30.493 -8.709 -56.529 1.00 33.41 166 GLU A O 1
ATOM 1251 N N . ASP A 1 167 ? 28.358 -8.500 -57.186 1.00 40.06 167 ASP A N 1
ATOM 1252 C CA . ASP A 1 167 ? 27.655 -8.396 -55.909 1.00 40.06 167 ASP A CA 1
ATOM 1253 C C . ASP A 1 167 ? 27.810 -9.696 -55.081 1.00 40.06 167 ASP A C 1
ATOM 1255 O O . ASP A 1 167 ? 26.945 -10.578 -55.084 1.00 40.06 167 ASP A O 1
ATOM 1259 N N . THR A 1 168 ? 28.936 -9.852 -54.383 1.00 32.12 168 THR A N 1
ATOM 1260 C CA . THR A 1 168 ? 29.064 -10.811 -53.276 1.00 32.12 168 THR A CA 1
ATOM 1261 C C . THR A 1 168 ? 28.841 -10.095 -51.946 1.00 32.12 168 THR A C 1
ATOM 1263 O O . THR A 1 168 ? 29.469 -9.064 -51.720 1.00 32.12 168 THR A O 1
ATOM 1266 N N . PRO A 1 169 ? 27.994 -10.616 -51.035 1.00 37.56 169 PRO A N 1
ATOM 1267 C CA . PRO A 1 169 ? 27.880 -10.061 -49.692 1.00 37.56 169 PRO A CA 1
ATOM 1268 C C . PRO A 1 169 ? 29.235 -10.217 -48.994 1.00 37.56 169 PRO A C 1
ATOM 1270 O O . PRO A 1 169 ? 29.629 -11.333 -48.650 1.00 37.56 169 PRO A O 1
ATOM 1273 N N . GLU A 1 170 ? 29.962 -9.108 -48.860 1.00 48.16 170 GLU A N 1
ATOM 1274 C CA . GLU A 1 170 ? 31.292 -9.066 -48.258 1.00 48.16 170 GLU A CA 1
ATOM 1275 C C . GLU A 1 170 ? 31.235 -9.656 -46.844 1.00 48.16 170 GLU A C 1
ATOM 1277 O O . GLU A 1 170 ? 30.399 -9.291 -46.015 1.00 48.16 170 GLU A O 1
ATOM 1282 N N . ALA A 1 171 ? 32.095 -10.641 -46.594 1.00 49.50 171 ALA A N 1
ATOM 1283 C CA . ALA A 1 171 ? 32.300 -11.183 -45.264 1.00 49.50 171 ALA A CA 1
ATOM 1284 C C . ALA A 1 171 ? 32.990 -10.116 -44.404 1.00 49.50 171 ALA A C 1
ATOM 1286 O O . ALA A 1 171 ? 33.981 -9.548 -44.853 1.00 49.50 171 ALA A O 1
ATOM 1287 N N . ASP A 1 172 ? 32.487 -9.884 -43.184 1.00 64.06 172 ASP A N 1
ATOM 1288 C CA . ASP A 1 172 ? 33.086 -8.949 -42.219 1.00 64.06 172 ASP A CA 1
ATOM 1289 C C . ASP A 1 172 ? 34.613 -9.178 -42.139 1.00 64.06 172 ASP A C 1
ATOM 1291 O O . ASP A 1 172 ? 35.056 -10.278 -41.773 1.00 64.06 172 ASP A O 1
ATOM 1295 N N . THR A 1 173 ? 35.425 -8.178 -42.504 1.00 77.00 173 THR A N 1
ATOM 1296 C CA . THR A 1 173 ? 36.891 -8.311 -42.468 1.00 77.00 173 THR A CA 1
ATOM 1297 C C . THR A 1 173 ? 37.400 -8.314 -41.017 1.00 77.00 173 THR A C 1
ATOM 1299 O O . THR A 1 173 ? 36.708 -7.833 -40.110 1.00 77.00 173 THR A O 1
ATOM 1302 N N . PRO A 1 174 ? 38.594 -8.874 -40.730 1.00 75.06 174 PRO A N 1
ATOM 1303 C CA . PRO A 1 174 ? 39.185 -8.799 -39.391 1.00 75.06 174 PRO A CA 1
ATOM 1304 C C . PRO A 1 174 ? 39.292 -7.366 -38.855 1.00 75.06 174 PRO A C 1
ATOM 1306 O O . PRO A 1 174 ? 39.106 -7.141 -37.658 1.00 75.06 174 PRO A O 1
ATOM 1309 N N . GLU A 1 175 ? 39.577 -6.411 -39.736 1.00 71.94 175 GLU A N 1
ATOM 1310 C CA . GLU A 1 175 ? 39.679 -4.988 -39.436 1.00 71.94 175 GLU A CA 1
ATOM 1311 C C . GLU A 1 175 ? 38.313 -4.404 -39.041 1.00 71.94 175 GLU A C 1
ATOM 1313 O O . GLU A 1 175 ? 38.205 -3.791 -37.977 1.00 71.94 175 GLU A O 1
ATOM 1318 N N . ASP A 1 176 ? 37.249 -4.702 -39.795 1.00 73.62 176 ASP A N 1
ATOM 1319 C CA . ASP A 1 176 ? 35.884 -4.247 -39.478 1.00 73.62 176 ASP A CA 1
ATOM 1320 C C . ASP A 1 176 ? 35.397 -4.785 -38.123 1.00 73.62 176 ASP A C 1
ATOM 1322 O O . ASP A 1 176 ? 34.750 -4.086 -37.336 1.00 73.62 176 ASP A O 1
ATOM 1326 N N . LEU A 1 177 ? 35.727 -6.044 -37.819 1.00 76.19 177 LEU A N 1
ATOM 1327 C CA . LEU A 1 177 ? 35.376 -6.679 -36.548 1.00 76.19 177 LEU A CA 1
ATOM 1328 C C . LEU A 1 177 ? 36.165 -6.095 -35.371 1.00 76.19 177 LEU A C 1
ATOM 1330 O O . LEU A 1 177 ? 35.635 -6.034 -34.258 1.00 76.19 177 LEU A O 1
ATOM 1334 N N . MET A 1 178 ? 37.408 -5.660 -35.591 1.00 77.81 178 MET A N 1
ATOM 1335 C CA . MET A 1 178 ? 38.205 -4.970 -34.575 1.00 77.81 178 MET A CA 1
ATOM 1336 C C . MET A 1 178 ? 37.618 -3.592 -34.261 1.00 77.81 178 MET A C 1
ATOM 1338 O O . MET A 1 178 ? 37.403 -3.273 -33.089 1.00 77.81 178 MET A O 1
ATOM 1342 N N . ASP A 1 179 ? 37.288 -2.812 -35.288 1.00 73.56 179 ASP A N 1
ATOM 1343 C CA . ASP A 1 179 ? 36.690 -1.484 -35.128 1.00 73.56 179 ASP A CA 1
ATOM 1344 C C . ASP A 1 179 ? 35.318 -1.561 -34.443 1.00 73.56 179 ASP A C 1
ATOM 1346 O O . ASP A 1 179 ? 35.009 -0.764 -33.551 1.00 73.56 179 ASP A O 1
ATOM 1350 N N . ALA A 1 180 ? 34.524 -2.590 -34.756 1.00 74.75 180 ALA A N 1
ATOM 1351 C CA . ALA A 1 180 ? 33.259 -2.856 -34.075 1.00 74.75 180 ALA A CA 1
ATOM 1352 C C . ALA A 1 180 ? 33.432 -3.158 -32.573 1.00 74.75 180 ALA A C 1
ATOM 1354 O O . ALA A 1 180 ? 32.579 -2.780 -31.767 1.00 74.75 180 ALA A O 1
ATOM 1355 N N . ILE A 1 181 ? 34.524 -3.824 -32.173 1.00 76.12 181 ILE A N 1
ATOM 1356 C CA . ILE A 1 181 ? 34.836 -4.073 -30.755 1.00 76.12 181 ILE A CA 1
ATOM 1357 C C . ILE A 1 181 ? 35.243 -2.773 -30.053 1.00 76.12 181 ILE A C 1
ATOM 1359 O O . ILE A 1 181 ? 34.815 -2.553 -28.921 1.00 76.12 181 ILE A O 1
ATOM 1363 N N . ILE A 1 182 ? 36.022 -1.908 -30.708 1.00 82.62 182 ILE A N 1
ATOM 1364 C CA . ILE A 1 182 ? 36.435 -0.609 -30.150 1.00 82.62 182 ILE A CA 1
ATOM 1365 C C . ILE A 1 182 ? 35.208 0.274 -29.902 1.00 82.62 182 ILE A C 1
ATOM 1367 O O . ILE A 1 182 ? 35.020 0.770 -28.792 1.00 82.62 182 ILE A O 1
ATOM 1371 N N . ALA A 1 183 ? 34.316 0.386 -30.888 1.00 77.69 183 ALA A N 1
ATOM 1372 C CA . ALA A 1 183 ? 33.078 1.147 -30.741 1.00 77.69 183 ALA A CA 1
ATOM 1373 C C . ALA A 1 183 ? 32.176 0.592 -29.621 1.00 77.69 183 ALA A C 1
ATOM 1375 O O . ALA A 1 183 ? 31.534 1.353 -28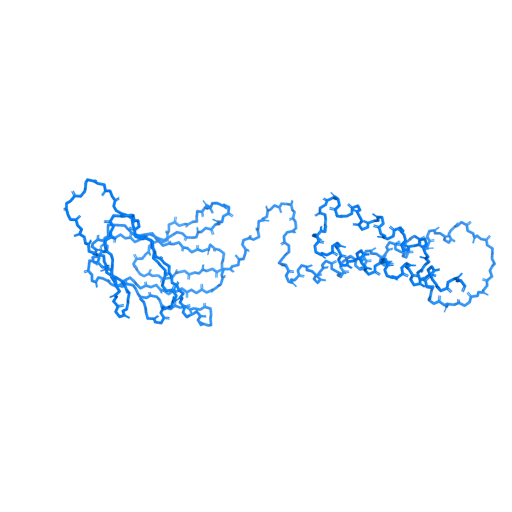.896 1.00 77.69 183 ALA A O 1
ATOM 1376 N N . LEU A 1 184 ? 32.132 -0.734 -29.450 1.00 69.25 184 LEU A N 1
ATOM 1377 C CA . LEU A 1 184 ? 31.383 -1.372 -28.366 1.00 69.25 184 LEU A CA 1
ATOM 1378 C C . LEU A 1 184 ? 31.985 -1.067 -26.982 1.00 69.25 184 LEU A C 1
ATOM 1380 O O . LEU A 1 184 ? 31.234 -0.847 -26.030 1.00 69.25 184 LEU A O 1
ATOM 1384 N N . ASP A 1 185 ? 33.314 -1.055 -26.863 1.00 78.00 185 ASP A N 1
ATOM 1385 C CA . ASP A 1 185 ? 34.016 -0.703 -25.624 1.00 78.00 185 ASP A CA 1
ATOM 1386 C C . ASP A 1 185 ? 33.747 0.773 -25.243 1.00 78.00 185 ASP A C 1
ATOM 1388 O O . ASP A 1 185 ? 33.469 1.052 -24.073 1.00 78.00 185 ASP A O 1
ATOM 1392 N N . ASP A 1 186 ? 33.727 1.699 -26.209 1.00 74.50 186 ASP A N 1
ATOM 1393 C CA . ASP A 1 186 ? 33.413 3.123 -25.981 1.00 74.50 186 ASP A CA 1
ATOM 1394 C C . ASP A 1 186 ? 31.967 3.341 -25.494 1.00 74.50 186 ASP A C 1
ATOM 1396 O O . ASP A 1 186 ? 31.719 4.128 -24.574 1.00 74.50 186 ASP A O 1
ATOM 1400 N N . LEU A 1 187 ? 31.001 2.605 -26.056 1.00 66.38 187 LEU A N 1
ATOM 1401 C CA . LEU A 1 187 ? 29.596 2.638 -25.621 1.00 66.38 187 LEU A CA 1
ATOM 1402 C C . LEU A 1 187 ? 29.417 2.120 -24.185 1.00 66.38 187 LEU A C 1
ATOM 1404 O O . LEU A 1 187 ? 28.574 2.612 -23.436 1.00 66.38 187 LEU A O 1
ATOM 1408 N N . TYR A 1 188 ? 30.213 1.135 -23.767 1.00 72.06 188 TYR A N 1
ATOM 1409 C CA . TYR A 1 188 ? 30.179 0.655 -22.385 1.00 72.06 188 TYR A CA 1
ATOM 1410 C C . TYR A 1 188 ? 30.817 1.659 -21.420 1.00 72.06 188 TYR A C 1
ATOM 1412 O O . TYR A 1 188 ? 30.266 1.928 -20.353 1.00 72.06 188 TYR A O 1
ATOM 1420 N N . GLN A 1 189 ? 31.950 2.256 -21.799 1.00 76.38 189 GLN A N 1
ATOM 1421 C CA . GLN A 1 189 ? 32.630 3.263 -20.977 1.00 76.38 189 GLN A CA 1
ATOM 1422 C C . GLN A 1 189 ? 31.805 4.542 -20.788 1.00 76.38 189 GLN A C 1
ATOM 1424 O O . GLN A 1 189 ? 31.870 5.156 -19.724 1.00 76.38 189 GLN A O 1
ATOM 1429 N N . SER A 1 190 ? 31.019 4.928 -21.794 1.00 69.50 190 SER A N 1
ATOM 1430 C CA . SER A 1 190 ? 30.080 6.058 -21.726 1.00 69.50 190 SER A CA 1
ATOM 1431 C C . SER A 1 190 ? 28.797 5.747 -20.943 1.00 69.50 190 SER A C 1
ATOM 1433 O O . SER A 1 190 ? 28.076 6.672 -20.575 1.00 69.50 190 SER A O 1
ATOM 1435 N N . GLY A 1 191 ? 28.544 4.474 -20.615 1.00 68.19 191 GLY A N 1
ATOM 1436 C CA . GLY A 1 191 ? 27.346 4.034 -19.896 1.00 68.19 191 GLY A CA 1
ATOM 1437 C C . GLY A 1 191 ? 26.107 3.873 -20.781 1.00 68.19 191 GLY A C 1
ATOM 1438 O O . GLY A 1 191 ? 25.014 3.671 -20.253 1.00 68.19 191 GLY A O 1
ATOM 1439 N N . ASP A 1 192 ? 26.270 3.925 -22.106 1.00 68.94 192 ASP A N 1
ATOM 1440 C CA . ASP A 1 192 ? 25.181 3.817 -23.082 1.00 68.94 192 ASP A CA 1
ATOM 1441 C C . ASP A 1 192 ? 24.654 2.378 -23.228 1.00 68.94 192 ASP A C 1
ATOM 1443 O O . ASP A 1 192 ? 23.538 2.163 -23.712 1.00 68.94 192 ASP A O 1
ATOM 1447 N N . ILE A 1 193 ? 25.432 1.376 -22.794 1.00 66.38 193 ILE A N 1
ATOM 1448 C CA . ILE A 1 193 ? 25.021 -0.034 -22.769 1.00 66.38 193 ILE A CA 1
ATOM 1449 C C . ILE A 1 193 ? 25.236 -0.681 -21.390 1.00 66.38 193 ILE A C 1
ATOM 1451 O O . ILE A 1 193 ? 26.243 -0.420 -20.729 1.00 66.38 193 ILE A O 1
ATOM 1455 N N . PRO A 1 194 ? 24.322 -1.565 -20.943 1.00 67.00 194 PRO A N 1
ATOM 1456 C CA . PRO A 1 194 ? 24.473 -2.283 -19.683 1.00 67.00 194 PRO A CA 1
ATOM 1457 C C . PRO A 1 194 ? 25.528 -3.400 -19.788 1.00 67.00 194 PRO A C 1
ATOM 1459 O O . PRO A 1 194 ? 25.809 -3.926 -20.869 1.00 67.00 194 PRO A O 1
ATOM 1462 N N . ALA A 1 195 ? 26.121 -3.770 -18.647 1.00 73.31 195 ALA A N 1
ATOM 1463 C CA . ALA A 1 195 ? 27.257 -4.696 -18.579 1.00 73.31 195 ALA A CA 1
ATOM 1464 C C . ALA A 1 195 ? 26.956 -6.093 -19.156 1.00 73.31 195 ALA A C 1
ATOM 1466 O O . ALA A 1 195 ? 27.802 -6.685 -19.822 1.00 73.31 195 ALA A O 1
ATOM 1467 N N . ASP A 1 196 ? 25.739 -6.598 -18.963 1.00 69.62 196 ASP A N 1
ATOM 1468 C CA . ASP A 1 196 ? 25.293 -7.890 -19.493 1.00 69.62 196 ASP A CA 1
ATOM 1469 C C . ASP A 1 196 ? 25.223 -7.896 -21.032 1.00 69.62 196 ASP A C 1
ATOM 1471 O O . ASP A 1 196 ? 25.658 -8.850 -21.688 1.00 69.62 196 ASP A O 1
ATOM 1475 N N . ALA A 1 197 ? 24.722 -6.810 -21.628 1.00 66.88 197 ALA A N 1
ATOM 1476 C CA . ALA A 1 197 ? 24.671 -6.634 -23.075 1.00 66.88 197 ALA A CA 1
ATOM 1477 C C . ALA A 1 197 ? 26.075 -6.469 -23.674 1.00 66.88 197 ALA A C 1
ATOM 1479 O O . ALA A 1 197 ? 26.361 -7.049 -24.727 1.00 66.88 197 ALA A O 1
ATOM 1480 N N . TYR A 1 198 ? 26.953 -5.729 -22.993 1.00 76.88 198 TYR A N 1
ATOM 1481 C CA . TYR A 1 198 ? 28.355 -5.562 -23.372 1.00 76.88 198 TYR A CA 1
ATOM 1482 C C . TYR A 1 198 ? 29.096 -6.905 -23.429 1.00 76.88 198 TYR A C 1
ATOM 1484 O O . TYR A 1 198 ? 29.674 -7.253 -24.463 1.00 76.88 198 TYR A O 1
ATOM 1492 N N . GLU A 1 199 ? 29.032 -7.696 -22.356 1.00 80.75 199 GLU A N 1
ATOM 1493 C CA . GLU A 1 199 ? 29.735 -8.980 -22.265 1.00 80.75 199 GLU A CA 1
ATOM 1494 C C . GLU A 1 199 ? 29.300 -9.952 -23.366 1.00 80.75 199 GLU A C 1
ATOM 1496 O O . GLU A 1 199 ? 30.145 -10.567 -24.026 1.00 80.75 199 GLU A O 1
ATOM 1501 N N . LYS A 1 200 ? 27.990 -10.039 -23.623 1.00 77.06 200 LYS A N 1
ATOM 1502 C CA . LYS A 1 200 ? 27.441 -10.913 -24.663 1.00 77.06 200 LYS A CA 1
ATOM 1503 C C . LYS A 1 200 ? 27.900 -10.496 -26.062 1.00 77.06 200 LYS A C 1
ATOM 1505 O O . LYS A 1 200 ? 28.394 -11.328 -26.822 1.00 77.06 200 LYS A O 1
ATOM 1510 N N . ARG A 1 201 ? 27.770 -9.210 -26.402 1.00 75.06 201 ARG A N 1
ATOM 1511 C CA . ARG A 1 201 ? 28.138 -8.690 -27.731 1.00 75.06 201 ARG A CA 1
ATOM 1512 C C . ARG A 1 201 ? 29.636 -8.788 -27.988 1.00 75.06 201 ARG A C 1
ATOM 1514 O O . ARG A 1 201 ? 30.049 -9.147 -29.088 1.00 75.06 201 ARG A O 1
ATOM 1521 N N . ARG A 1 202 ? 30.453 -8.539 -26.965 1.00 83.62 202 ARG A N 1
ATOM 1522 C CA . ARG A 1 202 ? 31.908 -8.648 -27.064 1.00 83.62 202 ARG A CA 1
ATOM 1523 C C . ARG A 1 202 ? 32.371 -10.088 -27.257 1.00 83.62 202 ARG A C 1
ATOM 1525 O O . ARG A 1 202 ? 33.335 -10.313 -27.984 1.00 83.62 202 ARG A O 1
ATOM 1532 N N . ALA A 1 203 ? 31.701 -11.059 -26.636 1.00 85.31 203 ALA A N 1
ATOM 1533 C CA . ALA A 1 203 ? 31.978 -12.475 -26.865 1.00 85.31 203 ALA A CA 1
ATOM 1534 C C . ALA A 1 203 ? 31.658 -12.889 -28.312 1.00 85.31 203 ALA A C 1
ATOM 1536 O O . ALA A 1 203 ? 32.502 -13.498 -28.966 1.00 85.31 203 ALA A O 1
ATOM 1537 N N . GLU A 1 204 ? 30.496 -12.482 -28.835 1.00 78.50 204 GLU A N 1
ATOM 1538 C CA . GLU A 1 204 ? 30.074 -12.775 -30.214 1.00 78.50 204 GLU A CA 1
ATOM 1539 C C . GLU A 1 204 ? 31.037 -12.179 -31.259 1.00 78.50 204 GLU A C 1
ATOM 1541 O O . GLU A 1 204 ? 31.432 -12.866 -32.203 1.00 78.50 204 GLU A O 1
ATOM 1546 N N . LEU A 1 205 ? 31.455 -10.918 -31.091 1.00 79.44 205 LEU A N 1
ATOM 1547 C CA . LEU A 1 205 ? 32.392 -10.261 -32.013 1.00 79.44 205 LEU A CA 1
ATOM 1548 C C . LEU A 1 205 ? 33.786 -10.895 -31.974 1.00 79.44 205 LEU A C 1
ATOM 1550 O O . LEU A 1 205 ? 34.404 -11.091 -33.018 1.00 79.44 205 LEU A O 1
ATOM 1554 N N . LYS A 1 206 ? 34.266 -11.283 -30.788 1.00 81.06 206 LYS A N 1
ATOM 1555 C CA . LYS A 1 206 ? 35.546 -11.991 -30.646 1.00 81.06 206 LYS A CA 1
ATOM 1556 C C . LYS A 1 206 ? 35.529 -13.371 -31.288 1.00 81.06 206 LYS A C 1
ATOM 1558 O O . LYS A 1 206 ? 36.515 -13.753 -31.910 1.00 81.06 206 LYS A O 1
ATOM 1563 N N . GLU A 1 207 ? 34.427 -14.105 -31.157 1.00 86.44 207 GLU A N 1
ATOM 1564 C CA . GLU A 1 207 ? 34.266 -15.411 -31.798 1.00 86.44 207 GLU A CA 1
ATOM 1565 C C . GLU A 1 207 ? 34.300 -15.280 -33.327 1.00 86.44 207 GLU A C 1
ATOM 1567 O O . GLU A 1 207 ? 34.985 -16.048 -34.007 1.00 86.44 207 GLU A O 1
ATOM 1572 N N . ARG A 1 208 ? 33.630 -14.259 -33.875 1.00 77.31 208 ARG A N 1
ATOM 1573 C CA . ARG A 1 208 ? 33.678 -13.950 -35.312 1.00 77.31 208 ARG A CA 1
ATOM 1574 C C . ARG A 1 208 ? 35.077 -13.553 -35.761 1.00 77.31 208 ARG A C 1
ATOM 1576 O O . ARG A 1 208 ? 35.566 -14.121 -36.732 1.00 77.31 208 ARG A O 1
ATOM 1583 N N . LEU A 1 209 ? 35.747 -12.667 -35.026 1.00 82.31 209 LEU A N 1
ATOM 1584 C CA . LEU A 1 209 ? 37.112 -12.239 -35.335 1.00 82.31 209 LEU A CA 1
ATOM 1585 C C . LEU A 1 209 ? 38.072 -13.434 -35.352 1.00 82.31 209 LEU A C 1
ATOM 1587 O O . LEU A 1 209 ? 38.849 -13.599 -36.289 1.00 82.31 209 LEU A O 1
ATOM 1591 N N . GLN A 1 210 ? 37.964 -14.324 -34.362 1.00 82.75 210 GLN A N 1
ATOM 1592 C CA . GLN A 1 210 ? 38.755 -15.550 -34.307 1.00 82.75 210 GLN A CA 1
ATOM 1593 C C . GLN A 1 210 ? 38.461 -16.480 -35.489 1.00 82.75 210 GLN A C 1
ATOM 1595 O O . GLN A 1 210 ? 39.378 -17.109 -36.015 1.00 82.75 210 GLN A O 1
ATOM 1600 N N . LYS A 1 211 ? 37.201 -16.569 -35.925 1.00 82.31 211 LYS A N 1
ATOM 1601 C CA . LYS A 1 211 ? 36.805 -17.380 -37.078 1.00 82.31 211 LYS A CA 1
ATOM 1602 C C . LYS A 1 211 ? 37.377 -16.833 -38.386 1.00 82.31 211 LYS A C 1
ATOM 1604 O O . LYS A 1 211 ? 37.857 -17.627 -39.188 1.00 82.31 211 LYS A O 1
ATOM 1609 N N . VAL A 1 212 ? 37.362 -15.515 -38.587 1.00 80.12 212 VAL A N 1
ATOM 1610 C CA . VAL A 1 212 ? 37.903 -14.882 -39.803 1.00 80.12 212 VAL A CA 1
ATOM 1611 C C . VAL A 1 212 ? 39.435 -14.936 -39.806 1.00 80.12 212 VAL A C 1
ATOM 1613 O O . VAL A 1 212 ? 40.028 -15.332 -40.805 1.00 80.12 212 VAL A O 1
ATOM 1616 N N . MET A 1 213 ? 40.085 -14.676 -38.668 1.00 75.56 213 MET A N 1
ATOM 1617 C CA . MET A 1 213 ? 41.542 -14.808 -38.532 1.00 75.56 213 MET A CA 1
ATOM 1618 C C . MET A 1 213 ? 42.035 -16.261 -38.623 1.00 75.56 213 MET A C 1
ATOM 1620 O O . MET A 1 213 ? 43.136 -16.509 -39.105 1.00 75.56 213 MET A O 1
ATOM 1624 N N . GLY A 1 214 ? 41.247 -17.228 -38.144 1.00 67.88 214 GLY A N 1
ATOM 1625 C CA . GLY A 1 214 ? 41.577 -18.656 -38.190 1.00 67.88 214 GLY A CA 1
ATOM 1626 C C . GLY A 1 214 ? 41.261 -19.332 -39.527 1.00 67.88 214 GLY A C 1
ATOM 1627 O O . GLY A 1 214 ? 41.813 -20.391 -39.807 1.00 67.88 214 GLY A O 1
ATOM 1628 N N . ALA A 1 215 ? 40.391 -18.739 -40.348 1.00 55.97 215 ALA A N 1
ATOM 1629 C CA . ALA A 1 215 ? 40.080 -19.207 -41.700 1.00 55.97 215 ALA A CA 1
ATOM 1630 C C . ALA A 1 215 ? 41.061 -18.681 -42.769 1.00 55.97 215 ALA A C 1
ATOM 1632 O O . ALA A 1 215 ? 41.006 -19.140 -43.906 1.00 55.97 215 ALA A O 1
ATOM 1633 N N . GLY A 1 216 ? 41.947 -17.743 -42.412 1.00 49.44 216 GLY A N 1
ATOM 1634 C CA . GLY A 1 216 ? 42.984 -17.175 -43.284 1.00 49.44 216 GLY A CA 1
ATOM 1635 C C . GLY A 1 216 ? 44.371 -17.826 -43.166 1.00 49.44 216 GLY A C 1
ATOM 1636 O O . GLY A 1 216 ? 45.356 -17.180 -43.518 1.00 49.44 216 GLY A O 1
ATOM 1637 N N . GLY A 1 217 ? 44.463 -19.053 -42.634 1.00 38.59 217 GLY A N 1
ATOM 1638 C CA . GLY A 1 217 ? 45.707 -19.827 -42.481 1.00 38.59 217 GLY A CA 1
ATOM 1639 C C . GLY A 1 217 ? 45.796 -21.029 -43.409 1.00 38.59 217 GLY A C 1
ATOM 1640 O O . GLY A 1 217 ? 44.772 -21.734 -43.550 1.00 38.59 217 GLY A O 1
#

Foldseek 3Di:
DPQWADKDKDFPDPWDKDDDPVGIDTDDDDDDPDDGDIDMDIDHDQPPQKDKDKDQDQAFFAKDKDKDQPPFKDKDFPQWDFPQWDDDPNTIITIIMGGGDHHGDIGIIIMGTDRDPPPPPPVDDDDDPVVVVVVVCVVVVVVVVVVVVVVVVVVVVPDPDDDDDDDDPDQQALVNLVVVLVVLVVCVVVVVDDPVVSVVVNVVSVVSSCVNVVVVD